Protein AF-A0A3L7YL48-F1 (afdb_monomer)

Structure (mmCIF, N/CA/C/O backbone):
data_AF-A0A3L7YL48-F1
#
_entry.id   AF-A0A3L7YL48-F1
#
loop_
_atom_site.group_PDB
_atom_site.id
_atom_site.type_symbol
_atom_site.label_atom_id
_atom_site.label_alt_id
_atom_site.label_comp_id
_atom_site.label_asym_id
_atom_site.label_entity_id
_atom_site.label_seq_id
_atom_site.pdbx_PDB_ins_code
_atom_site.Cartn_x
_atom_site.Cartn_y
_atom_site.Cartn_z
_atom_site.occupancy
_atom_site.B_iso_or_equiv
_atom_site.auth_seq_id
_atom_site.auth_comp_id
_atom_site.auth_asym_id
_atom_site.auth_atom_id
_atom_site.pdbx_PDB_model_num
ATOM 1 N N . MET A 1 1 ? -10.694 37.511 -49.216 1.00 43.75 1 MET A N 1
ATOM 2 C CA . MET A 1 1 ? -10.967 36.517 -50.278 1.00 43.75 1 MET A CA 1
ATOM 3 C C . MET A 1 1 ? -11.116 35.142 -49.640 1.00 43.75 1 MET A C 1
ATOM 5 O O . MET A 1 1 ? -10.177 34.682 -49.008 1.00 43.75 1 MET A O 1
ATOM 9 N N . ARG A 1 2 ? -12.299 34.526 -49.745 1.00 43.94 2 ARG A N 1
ATOM 10 C CA . ARG A 1 2 ? -12.509 33.083 -49.520 1.00 43.94 2 ARG A CA 1
ATOM 11 C C . ARG A 1 2 ? -12.321 32.353 -50.852 1.00 43.94 2 ARG A C 1
ATOM 13 O O . ARG A 1 2 ? -12.643 32.940 -51.883 1.00 43.94 2 ARG A O 1
ATOM 20 N N . PRO A 1 3 ? -12.002 31.055 -50.806 1.00 54.28 3 PRO A N 1
ATOM 21 C CA . PRO A 1 3 ? -12.723 30.115 -51.645 1.00 54.28 3 PRO A CA 1
ATOM 22 C C . PRO A 1 3 ? -13.411 29.017 -50.825 1.00 54.28 3 PRO A C 1
ATOM 24 O O . PRO A 1 3 ? -13.121 28.759 -49.658 1.00 54.28 3 PRO A O 1
ATOM 27 N N . THR A 1 4 ? -14.417 28.446 -51.469 1.00 47.31 4 THR A N 1
ATOM 28 C CA . THR A 1 4 ? -15.514 27.623 -50.966 1.00 47.31 4 THR A CA 1
ATOM 29 C C . THR A 1 4 ? -15.365 26.147 -51.351 1.00 47.31 4 THR A C 1
ATOM 31 O O . THR A 1 4 ? -14.970 25.869 -52.472 1.00 47.31 4 THR A O 1
ATOM 34 N N . ARG A 1 5 ? -15.822 25.261 -50.445 1.00 47.47 5 ARG A N 1
ATOM 35 C CA . ARG A 1 5 ? -16.519 23.957 -50.627 1.00 47.47 5 ARG A CA 1
ATOM 36 C C . ARG A 1 5 ? -15.977 22.889 -51.599 1.00 47.47 5 ARG A C 1
ATOM 38 O O . ARG A 1 5 ? -15.875 23.116 -52.793 1.00 47.47 5 ARG A O 1
ATOM 45 N N . THR A 1 6 ? -15.904 21.651 -51.093 1.00 47.12 6 THR A N 1
ATOM 46 C CA . THR A 1 6 ? -16.703 20.449 -51.489 1.00 47.12 6 THR A CA 1
ATOM 47 C C . THR A 1 6 ? -16.213 19.263 -50.632 1.00 47.12 6 THR A C 1
ATOM 49 O O . THR A 1 6 ? -15.025 18.989 -50.579 1.00 47.12 6 THR A O 1
ATOM 52 N N . SER A 1 7 ? -16.971 18.761 -49.650 1.00 45.69 7 SER A N 1
ATOM 53 C CA . SER A 1 7 ? -17.972 17.676 -49.715 1.00 45.69 7 SER A CA 1
ATOM 54 C C . SER A 1 7 ? -17.525 16.412 -50.466 1.00 45.69 7 SER A C 1
ATOM 56 O O . SER A 1 7 ? -17.569 16.373 -51.691 1.00 45.69 7 SER A O 1
ATOM 58 N N . GLY A 1 8 ? -17.209 15.355 -49.714 1.00 41.06 8 GLY A N 1
ATOM 59 C CA . GLY A 1 8 ? -17.024 13.990 -50.210 1.00 41.06 8 GLY A CA 1
ATOM 60 C C . GLY A 1 8 ? -17.255 12.985 -49.082 1.00 41.06 8 GLY A C 1
ATOM 61 O O . GLY A 1 8 ? -16.329 12.614 -48.373 1.00 41.06 8 GLY A O 1
ATOM 62 N N . SER A 1 9 ? -18.518 12.610 -48.882 1.00 42.00 9 SER A N 1
ATOM 63 C CA . SER A 1 9 ? -18.969 11.508 -48.025 1.00 42.00 9 SER A CA 1
ATOM 64 C C . SER A 1 9 ? -19.087 10.236 -48.870 1.00 42.00 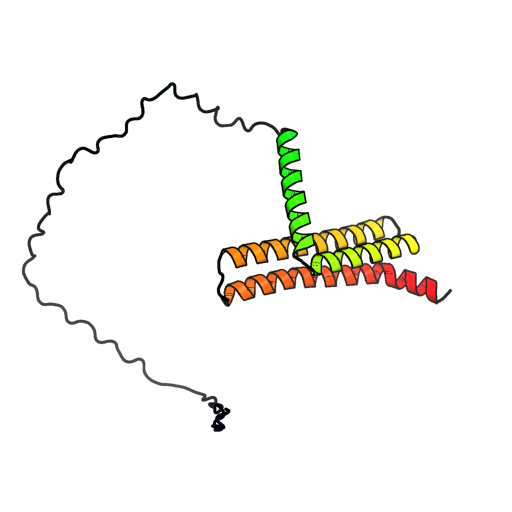9 SER A C 1
ATOM 66 O O . SER A 1 9 ? -19.671 10.326 -49.947 1.00 42.00 9 SER A O 1
ATOM 68 N N . CYS A 1 10 ? -18.553 9.099 -48.395 1.00 34.25 10 CYS A N 1
ATOM 69 C CA . CYS A 1 10 ? -19.151 7.746 -48.445 1.00 34.25 10 CYS A CA 1
ATOM 70 C C . CYS A 1 10 ? -18.093 6.644 -48.248 1.00 34.25 10 CYS A C 1
ATOM 72 O O . CYS A 1 10 ? -17.232 6.467 -49.102 1.00 34.25 10 CYS A O 1
ATOM 74 N N . ALA A 1 11 ? -18.211 5.849 -47.177 1.00 49.19 11 ALA A N 1
ATOM 75 C CA . ALA A 1 11 ? -18.523 4.409 -47.247 1.00 49.19 11 ALA A CA 1
ATOM 76 C C . ALA A 1 11 ? -18.212 3.696 -45.905 1.00 49.19 11 ALA A C 1
ATOM 78 O O . ALA A 1 11 ? -17.104 3.825 -45.383 1.00 49.19 11 ALA A O 1
ATOM 79 N N . PRO A 1 12 ? -19.154 2.911 -45.347 1.00 47.75 12 PRO A N 1
ATOM 80 C CA . PRO A 1 12 ? -18.943 2.118 -44.139 1.00 47.75 12 PRO A CA 1
ATOM 81 C C . PRO A 1 12 ? -18.270 0.772 -44.455 1.00 47.75 12 PRO A C 1
ATOM 83 O O . PRO A 1 12 ? -18.680 0.046 -45.363 1.00 47.75 12 PRO A O 1
ATOM 86 N N . LEU A 1 13 ? -17.254 0.412 -43.665 1.00 49.78 13 LEU A N 1
ATOM 87 C CA . LEU A 1 13 ? -16.593 -0.894 -43.710 1.00 49.78 13 LEU A CA 1
ATOM 88 C C . LEU A 1 13 ? -17.589 -2.010 -43.348 1.00 49.78 13 LEU A C 1
ATOM 90 O O . LEU A 1 13 ? -18.102 -2.090 -42.231 1.00 49.78 13 LEU A O 1
ATOM 94 N N . ARG A 1 14 ? -17.874 -2.861 -44.341 1.00 43.97 14 ARG A N 1
ATOM 95 C CA . ARG A 1 14 ? -18.711 -4.063 -44.247 1.00 43.97 14 ARG A CA 1
ATOM 96 C C . ARG A 1 14 ? -18.166 -5.037 -43.202 1.00 43.97 14 ARG A C 1
ATOM 98 O O . ARG A 1 14 ? -16.996 -5.399 -43.228 1.00 43.97 14 ARG A O 1
ATOM 105 N N . LYS A 1 15 ? -19.079 -5.541 -42.371 1.00 42.50 15 LYS A N 1
ATOM 106 C CA . LYS A 1 15 ? -18.916 -6.757 -41.568 1.00 42.50 15 LYS A CA 1
ATOM 107 C C . LYS A 1 15 ? -18.686 -7.949 -42.507 1.00 42.50 15 LYS A C 1
ATOM 109 O O . LYS A 1 15 ? -19.554 -8.253 -43.325 1.00 42.50 15 LYS A O 1
ATOM 114 N N . THR A 1 16 ? -17.543 -8.617 -42.399 1.00 47.69 16 THR A N 1
ATOM 115 C CA . THR A 1 16 ? -17.305 -9.935 -43.003 1.00 47.69 16 THR A CA 1
ATOM 116 C C . THR A 1 16 ? -17.883 -11.029 -42.098 1.00 47.69 16 THR A C 1
ATOM 118 O O . THR A 1 16 ? -17.713 -10.957 -40.879 1.00 47.69 16 THR A O 1
ATOM 121 N N . PRO A 1 17 ? -18.593 -12.026 -42.654 1.00 47.16 17 PRO A N 1
ATOM 122 C CA . PRO A 1 17 ? -19.203 -13.091 -41.875 1.00 47.16 17 PRO A CA 1
ATOM 123 C C . PRO A 1 17 ? -18.207 -14.213 -41.558 1.00 47.16 17 PRO A C 1
ATOM 125 O O . PRO A 1 17 ? -17.299 -14.518 -42.329 1.00 47.16 17 PRO A O 1
ATOM 128 N N . LEU A 1 18 ? -18.450 -14.844 -40.412 1.00 45.81 18 LEU A N 1
ATOM 129 C CA . LEU A 1 18 ? -17.915 -16.135 -39.994 1.00 45.81 18 LEU A CA 1
ATOM 130 C C . LEU A 1 18 ? -18.276 -17.242 -41.005 1.00 45.81 18 LEU A C 1
ATOM 132 O O . LEU A 1 18 ? -19.449 -17.444 -41.307 1.00 45.81 18 LEU A O 1
ATOM 136 N N . LEU A 1 19 ? -17.273 -18.003 -41.441 1.00 42.56 19 LEU A N 1
ATOM 137 C CA . LEU A 1 19 ? -17.358 -19.351 -42.028 1.00 42.56 19 LEU A CA 1
ATOM 138 C C . LEU A 1 19 ? -16.237 -20.134 -41.322 1.00 42.56 19 LEU A C 1
ATOM 140 O O . LEU A 1 19 ? -15.075 -19.768 -41.448 1.00 42.56 19 LEU A O 1
ATOM 144 N N . SER A 1 20 ? -16.489 -20.995 -40.337 1.00 36.53 20 SER A N 1
ATOM 145 C CA . SER A 1 20 ? -17.182 -22.289 -40.369 1.00 36.53 20 SER A CA 1
ATOM 146 C C . SER A 1 20 ? -16.612 -23.283 -41.389 1.00 36.53 20 SER A C 1
ATOM 148 O O . SER A 1 20 ? -16.885 -23.196 -42.579 1.00 36.53 20 SER A O 1
ATOM 150 N N . SER A 1 21 ? -15.916 -24.274 -40.823 1.00 38.22 21 SER A N 1
ATOM 151 C CA . SER A 1 21 ? -15.848 -25.683 -41.228 1.00 38.22 21 SER A CA 1
ATOM 152 C C . SER A 1 21 ? -14.933 -26.133 -42.382 1.00 38.22 21 SER A C 1
ATOM 154 O O . SER A 1 21 ? -15.198 -25.917 -43.556 1.00 38.22 21 SER A O 1
ATOM 156 N N . ALA A 1 22 ? -13.940 -26.923 -41.956 1.00 39.44 22 ALA A N 1
ATOM 157 C CA . ALA A 1 22 ? -13.592 -28.259 -42.447 1.00 39.44 22 ALA A CA 1
ATOM 158 C C . ALA A 1 22 ? -12.884 -28.469 -43.802 1.00 39.44 22 ALA A C 1
ATOM 160 O O . ALA A 1 22 ? -13.365 -28.130 -44.874 1.00 39.44 22 ALA A O 1
ATOM 161 N N . SER A 1 23 ? -11.820 -29.273 -43.675 1.00 41.09 23 SER A N 1
ATOM 162 C CA . SER A 1 23 ? -11.345 -30.295 -44.617 1.00 41.09 23 SER A CA 1
ATOM 163 C C . SER A 1 23 ? -10.633 -29.853 -45.896 1.00 41.09 23 SER A C 1
ATOM 165 O O . SER A 1 23 ? -11.237 -29.345 -46.830 1.00 41.09 23 SER A O 1
ATOM 167 N N . GLY A 1 24 ? -9.362 -30.260 -46.010 1.00 36.47 24 GLY A N 1
ATOM 168 C CA . GLY A 1 24 ? -8.833 -30.687 -47.305 1.00 36.47 24 GLY A CA 1
ATOM 169 C C . GLY A 1 24 ? -7.378 -30.338 -47.608 1.00 36.47 24 GLY A C 1
ATOM 170 O O . GLY A 1 24 ? -7.085 -29.263 -48.110 1.00 36.47 24 GLY A O 1
ATOM 171 N N . VAL A 1 25 ? -6.523 -31.357 -47.481 1.00 50.44 25 VAL A N 1
ATOM 172 C CA . VAL A 1 25 ? -5.342 -31.610 -48.330 1.00 50.44 25 VAL A CA 1
ATOM 173 C C . VAL A 1 25 ? -4.082 -30.772 -48.046 1.00 50.44 25 VAL A C 1
ATOM 175 O O . VAL A 1 25 ? -3.801 -29.755 -48.676 1.00 50.44 25 VAL A O 1
ATOM 178 N N . LEU A 1 26 ? -3.228 -31.312 -47.168 1.00 45.31 26 LEU A N 1
ATOM 179 C CA . LEU A 1 26 ? -1.784 -31.051 -47.169 1.00 45.31 26 LEU A CA 1
ATOM 180 C C . LEU A 1 26 ? -1.211 -31.437 -48.542 1.00 45.31 26 LEU A C 1
ATOM 182 O O . LEU A 1 26 ? -1.157 -32.615 -48.895 1.00 45.31 26 LEU A O 1
ATOM 186 N N . ARG A 1 27 ? -0.786 -30.447 -49.331 1.00 45.78 27 ARG A N 1
ATOM 187 C CA . ARG A 1 27 ? -0.037 -30.695 -50.569 1.00 45.78 27 ARG A CA 1
ATOM 188 C C . ARG A 1 27 ? 1.377 -31.180 -50.212 1.00 45.78 27 ARG A C 1
ATOM 190 O O . ARG A 1 27 ? 2.023 -30.543 -49.381 1.00 45.78 27 ARG A O 1
ATOM 197 N N . PRO A 1 28 ? 1.894 -32.259 -50.824 1.00 49.03 28 PRO A N 1
ATOM 198 C CA . PRO A 1 28 ? 3.273 -32.674 -50.606 1.00 49.03 28 PRO A CA 1
ATOM 199 C C . PRO A 1 28 ? 4.240 -31.628 -51.178 1.00 49.03 28 PRO A C 1
ATOM 201 O O . PRO A 1 28 ? 4.132 -31.226 -52.336 1.00 49.03 28 PRO A O 1
ATOM 204 N N . VAL A 1 29 ? 5.197 -31.196 -50.354 1.00 61.38 29 VAL A N 1
ATOM 205 C CA . VAL A 1 29 ? 6.323 -30.350 -50.772 1.00 61.38 29 VAL A CA 1
ATOM 206 C C . VAL A 1 29 ? 7.216 -31.168 -51.719 1.00 61.38 29 VAL A C 1
ATOM 208 O O . VAL A 1 29 ? 7.597 -32.287 -51.363 1.00 61.38 29 VAL A O 1
ATOM 211 N N . PRO A 1 30 ? 7.566 -30.672 -52.920 1.00 54.91 30 PRO A N 1
ATOM 212 C CA . PRO A 1 30 ? 8.459 -31.395 -53.818 1.00 54.91 30 PRO A CA 1
ATOM 213 C C . PRO A 1 30 ? 9.852 -31.532 -53.188 1.00 54.91 30 PRO A C 1
ATOM 215 O O . PRO A 1 30 ? 10.465 -30.546 -52.780 1.00 54.91 30 PRO A O 1
ATOM 218 N N . ARG A 1 31 ? 10.361 -32.770 -53.111 1.00 57.62 31 ARG A N 1
ATOM 219 C CA . ARG A 1 31 ? 11.736 -33.041 -52.669 1.00 57.62 31 ARG A CA 1
ATOM 220 C C . ARG A 1 31 ? 12.730 -32.460 -53.685 1.00 57.62 31 ARG A C 1
ATOM 222 O O . ARG A 1 31 ? 12.534 -32.665 -54.886 1.00 57.62 31 ARG A O 1
ATOM 229 N N . PRO A 1 32 ? 13.804 -31.781 -53.245 1.00 52.81 32 PRO A N 1
ATOM 230 C CA . PRO A 1 32 ? 14.866 -31.366 -54.152 1.00 52.81 32 PRO A CA 1
ATOM 231 C C . PRO A 1 32 ? 15.504 -32.602 -54.801 1.00 52.81 32 PRO A C 1
ATOM 233 O O . PRO A 1 32 ? 15.767 -33.605 -54.134 1.00 52.81 32 PRO A O 1
ATOM 236 N N . LYS A 1 33 ? 15.719 -32.542 -56.121 1.00 58.41 33 LYS A N 1
ATOM 237 C CA . LYS A 1 33 ? 16.403 -33.597 -56.882 1.00 58.41 33 LYS A CA 1
ATOM 238 C C . LYS A 1 33 ? 17.830 -33.781 -56.337 1.00 58.41 33 LYS A C 1
ATOM 240 O O . LYS A 1 33 ? 18.488 -32.773 -56.073 1.00 58.41 33 LYS A O 1
ATOM 245 N N . PRO A 1 34 ? 18.341 -35.018 -56.208 1.00 50.19 34 PRO A N 1
ATOM 246 C CA . PRO A 1 34 ? 19.741 -35.234 -55.868 1.00 50.19 34 PRO A CA 1
ATOM 247 C C . PRO A 1 34 ? 20.616 -34.654 -56.985 1.00 50.19 34 PRO A C 1
ATOM 249 O O . PRO A 1 34 ? 20.496 -35.048 -58.145 1.00 50.19 34 PRO A O 1
ATOM 252 N N . MET A 1 35 ? 21.455 -33.672 -56.646 1.00 54.06 35 MET A N 1
ATOM 253 C CA . MET A 1 35 ? 22.418 -33.107 -57.588 1.00 54.06 35 MET A CA 1
ATOM 254 C C . MET A 1 35 ? 23.446 -34.183 -57.939 1.00 54.06 35 MET A C 1
ATOM 256 O O . MET A 1 35 ? 24.153 -34.698 -57.075 1.00 54.06 35 MET A O 1
ATOM 260 N N . SER A 1 36 ? 23.490 -34.525 -59.223 1.00 53.34 36 SER A N 1
ATOM 261 C CA . SER A 1 36 ? 24.494 -35.382 -59.844 1.00 53.34 36 SER A CA 1
ATOM 262 C C . SER A 1 36 ? 25.904 -34.871 -59.545 1.00 53.34 36 SER A C 1
ATOM 264 O O . SER A 1 36 ? 26.174 -33.676 -59.673 1.00 53.34 36 SER A O 1
ATOM 266 N N . GLY A 1 37 ? 26.787 -35.794 -59.161 1.00 49.12 37 GLY A N 1
ATOM 267 C CA . GLY A 1 37 ? 28.157 -35.526 -58.745 1.00 49.12 37 GLY A CA 1
ATOM 268 C C . GLY A 1 37 ? 28.985 -34.756 -59.773 1.00 49.12 37 GLY A C 1
ATOM 269 O O . GLY A 1 37 ? 29.126 -35.164 -60.923 1.00 49.12 37 GLY A O 1
ATOM 270 N N . GLY A 1 38 ? 29.580 -33.660 -59.308 1.00 52.09 38 GLY A N 1
ATOM 271 C CA . GLY A 1 38 ? 30.814 -33.107 -59.856 1.00 52.09 38 GLY A CA 1
ATOM 272 C C . GLY A 1 38 ? 31.979 -33.440 -58.914 1.00 52.09 38 GLY A C 1
ATOM 273 O O . GLY A 1 38 ? 31.743 -33.666 -57.723 1.00 52.09 38 GLY A O 1
ATOM 274 N N . PRO A 1 39 ? 33.229 -33.493 -59.407 1.00 56.72 39 PRO A N 1
ATOM 275 C CA . PRO A 1 39 ? 34.384 -33.804 -58.572 1.00 56.72 39 PRO A CA 1
ATOM 276 C C . PRO A 1 39 ? 34.555 -32.735 -57.478 1.00 56.72 39 PRO A C 1
ATOM 278 O O . PRO A 1 39 ? 34.182 -31.575 -57.695 1.00 56.72 39 PRO A O 1
ATOM 281 N N . PRO A 1 40 ? 35.108 -33.089 -56.302 1.00 51.84 40 PRO A N 1
ATOM 282 C CA . PRO A 1 40 ? 35.256 -32.149 -55.202 1.00 51.84 40 PRO A CA 1
ATOM 283 C C . PRO A 1 40 ? 36.114 -30.965 -55.656 1.00 51.84 40 PRO A C 1
ATOM 285 O O . PRO A 1 40 ? 37.291 -31.115 -55.989 1.00 51.84 40 PRO A O 1
ATOM 288 N N . ARG A 1 41 ? 35.516 -29.767 -55.681 1.00 52.03 41 ARG A N 1
ATOM 289 C CA . ARG A 1 41 ? 36.263 -28.519 -55.847 1.00 52.03 41 ARG A CA 1
ATOM 290 C C . ARG A 1 41 ? 37.252 -28.439 -54.689 1.00 52.03 41 ARG A C 1
ATOM 292 O O . ARG A 1 41 ? 36.841 -28.382 -53.534 1.00 52.03 41 ARG A O 1
ATOM 299 N N . ARG A 1 42 ? 38.548 -28.478 -55.016 1.00 45.34 42 ARG A N 1
ATOM 300 C CA . ARG A 1 42 ? 39.668 -28.243 -54.096 1.00 45.34 42 ARG A CA 1
ATOM 301 C C . ARG A 1 42 ? 39.305 -27.053 -53.209 1.00 45.34 42 ARG A C 1
ATOM 303 O O . ARG A 1 42 ? 39.091 -25.959 -53.728 1.00 45.34 42 ARG A O 1
ATOM 310 N N . ALA A 1 43 ? 39.197 -27.280 -51.902 1.00 48.62 43 ALA A N 1
ATOM 311 C CA . ALA A 1 43 ? 39.077 -26.198 -50.943 1.00 48.62 43 ALA A CA 1
ATOM 312 C C . ALA A 1 43 ? 40.300 -25.298 -51.137 1.00 48.62 43 ALA A C 1
ATOM 314 O O . ALA A 1 43 ? 41.430 -25.700 -50.856 1.00 48.62 43 ALA A O 1
ATOM 315 N N . VAL A 1 44 ? 40.083 -24.112 -51.703 1.00 52.78 44 VAL A N 1
ATOM 316 C CA . VAL A 1 44 ? 41.073 -23.045 -51.676 1.00 52.78 44 VAL A CA 1
ATOM 317 C C . VAL A 1 44 ? 41.152 -22.643 -50.214 1.00 52.78 44 VAL A C 1
ATOM 319 O O . VAL A 1 44 ? 40.292 -21.931 -49.703 1.00 52.78 44 VAL A O 1
ATOM 322 N N . VAL A 1 45 ? 42.141 -23.197 -49.518 1.00 48.88 45 VAL A N 1
ATOM 323 C CA . VAL A 1 45 ? 42.573 -22.705 -48.217 1.00 48.88 45 VAL A CA 1
ATOM 324 C C . VAL A 1 45 ? 43.066 -21.290 -48.478 1.00 48.88 45 VAL A C 1
ATOM 326 O O . VAL A 1 45 ? 44.157 -21.090 -49.003 1.00 48.88 45 VAL A O 1
ATOM 329 N N . THR A 1 46 ? 42.225 -20.298 -48.204 1.00 50.47 46 THR A N 1
ATOM 330 C CA . THR A 1 46 ? 42.679 -18.916 -48.108 1.00 50.47 46 THR A CA 1
ATOM 331 C C . THR A 1 46 ? 43.650 -18.866 -46.940 1.00 50.47 46 THR A C 1
ATOM 333 O O . THR A 1 46 ? 43.237 -19.029 -45.789 1.00 50.47 46 THR A O 1
ATOM 336 N N . GLU A 1 47 ? 44.939 -18.706 -47.232 1.00 49.09 47 GLU A N 1
ATOM 337 C CA . GLU A 1 47 ? 45.939 -18.396 -46.220 1.00 49.09 47 GLU A CA 1
ATOM 338 C C . GLU A 1 47 ? 45.474 -17.158 -45.448 1.00 49.09 47 GLU A C 1
ATOM 340 O O . GLU A 1 47 ? 45.300 -16.075 -46.007 1.00 49.09 47 GLU A O 1
ATOM 345 N N . VAL A 1 48 ? 45.227 -17.333 -44.151 1.00 57.59 48 VAL A N 1
ATOM 346 C CA . VAL A 1 48 ? 45.034 -16.216 -43.230 1.00 57.59 48 VAL A CA 1
ATOM 347 C C . VAL A 1 48 ? 46.380 -15.485 -43.145 1.00 57.59 48 VAL A C 1
ATOM 349 O O . VAL A 1 48 ? 47.380 -16.130 -42.814 1.00 57.59 48 VAL A O 1
ATOM 352 N N . PRO A 1 49 ? 46.451 -14.171 -43.431 1.00 50.91 49 PRO A N 1
ATOM 353 C CA . PRO A 1 49 ? 47.703 -13.431 -43.365 1.00 50.91 49 PRO A CA 1
ATOM 354 C C . PRO A 1 49 ? 48.295 -13.527 -41.957 1.00 50.91 49 PRO A C 1
ATOM 356 O O . PRO A 1 49 ? 47.649 -13.163 -40.971 1.00 50.91 49 PRO A O 1
ATOM 359 N N . ARG A 1 50 ? 49.531 -14.026 -41.851 1.00 54.22 50 ARG A N 1
ATOM 360 C CA . ARG A 1 50 ? 50.285 -14.028 -40.594 1.00 54.22 50 ARG A CA 1
ATOM 361 C C . ARG A 1 50 ? 50.535 -12.588 -40.146 1.00 54.22 50 ARG A C 1
ATOM 363 O O . ARG A 1 50 ? 51.218 -11.839 -40.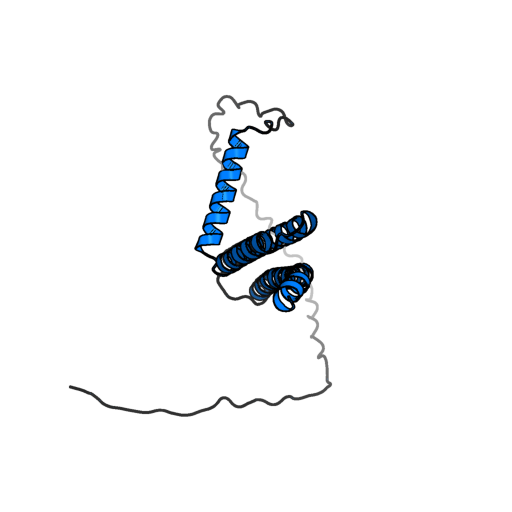833 1.00 54.22 50 ARG A O 1
ATOM 370 N N . SER A 1 51 ? 49.998 -12.263 -38.971 1.00 54.25 51 SER A N 1
ATOM 371 C CA . SER A 1 51 ? 50.416 -11.197 -38.054 1.00 54.25 51 SER A CA 1
ATOM 372 C C . SER A 1 51 ? 50.919 -9.904 -38.697 1.00 54.25 51 SER A C 1
ATOM 374 O O . SER A 1 51 ? 52.109 -9.596 -38.676 1.00 54.25 51 SER A O 1
ATOM 376 N N . GLY A 1 52 ? 49.977 -9.072 -39.140 1.00 48.28 52 GLY A N 1
ATOM 377 C CA . GLY A 1 52 ? 50.158 -7.629 -39.027 1.00 48.28 52 GLY A CA 1
ATOM 378 C C . GLY A 1 52 ? 50.147 -7.272 -37.543 1.00 48.28 52 GLY A C 1
ATOM 379 O O . GLY A 1 52 ? 49.169 -7.543 -36.851 1.00 48.28 52 GLY A O 1
ATOM 380 N N . ALA A 1 53 ? 51.266 -6.740 -37.057 1.00 56.91 53 ALA A N 1
ATOM 381 C CA . ALA A 1 53 ? 51.493 -6.333 -35.681 1.00 56.91 53 ALA A CA 1
ATOM 382 C C . ALA A 1 53 ? 50.272 -5.618 -35.080 1.00 56.91 53 ALA A C 1
ATOM 384 O O . ALA A 1 53 ? 50.001 -4.453 -35.377 1.00 56.91 53 ALA A O 1
ATOM 385 N N . PHE A 1 54 ? 49.562 -6.310 -34.185 1.00 52.47 54 PHE A N 1
ATOM 386 C CA . PHE A 1 54 ? 48.714 -5.654 -33.205 1.00 52.47 54 PHE A CA 1
ATOM 387 C C . PHE A 1 54 ? 49.675 -4.874 -32.313 1.00 52.47 54 PHE A C 1
ATOM 389 O O . PHE A 1 54 ? 50.303 -5.433 -31.414 1.00 52.47 54 PHE A O 1
ATOM 396 N N . ARG A 1 55 ? 49.904 -3.605 -32.659 1.00 53.56 55 ARG A N 1
ATOM 397 C CA . ARG A 1 55 ? 50.736 -2.686 -31.889 1.00 53.56 55 ARG A CA 1
ATOM 398 C C . ARG A 1 55 ? 50.024 -2.504 -30.556 1.00 53.56 55 ARG A C 1
ATOM 400 O O . ARG A 1 55 ? 49.086 -1.717 -30.445 1.00 53.56 55 ARG A O 1
ATOM 407 N N . GLY A 1 56 ? 50.402 -3.343 -29.596 1.00 48.16 56 GLY A N 1
ATOM 408 C CA . GLY A 1 56 ? 49.850 -3.356 -28.258 1.00 48.16 56 GLY A CA 1
ATOM 409 C C . GLY A 1 56 ? 49.940 -1.954 -27.688 1.00 48.16 56 GLY A C 1
ATOM 410 O O . GLY A 1 56 ? 51.017 -1.368 -27.604 1.00 48.16 56 GLY A O 1
ATOM 411 N N . ASN A 1 57 ? 48.794 -1.398 -27.317 1.00 59.59 57 ASN A N 1
ATOM 412 C CA . ASN A 1 57 ? 48.746 -0.260 -26.420 1.00 59.59 57 ASN A CA 1
ATOM 413 C C . ASN A 1 57 ? 49.078 -0.780 -25.013 1.00 59.59 57 ASN A C 1
ATOM 415 O O . ASN A 1 57 ? 48.199 -0.908 -24.158 1.00 59.59 57 ASN A O 1
ATOM 419 N N . GLU A 1 58 ? 50.334 -1.182 -24.813 1.00 60.03 58 GLU A N 1
ATOM 420 C CA . GLU A 1 58 ? 50.876 -1.540 -23.509 1.00 60.03 58 GLU A CA 1
ATOM 421 C C . GLU A 1 58 ? 51.029 -0.241 -22.725 1.00 60.03 58 GLU A C 1
ATOM 423 O O . GLU A 1 58 ? 52.029 0.470 -22.811 1.00 60.03 58 GLU A O 1
ATOM 428 N N . ARG A 1 59 ? 49.975 0.120 -21.988 1.00 62.06 59 ARG A N 1
ATOM 429 C CA . ARG A 1 59 ? 50.093 1.158 -20.966 1.00 62.06 59 ARG A CA 1
ATOM 430 C C . ARG A 1 59 ? 51.186 0.701 -19.996 1.00 62.06 59 ARG A C 1
ATOM 432 O O . ARG A 1 59 ? 51.125 -0.458 -19.581 1.00 62.06 59 ARG A O 1
ATOM 439 N N . PRO A 1 60 ? 52.142 1.562 -19.608 1.00 59.47 60 PRO A N 1
ATOM 440 C CA . PRO A 1 60 ? 53.133 1.197 -18.609 1.00 59.47 60 PRO A CA 1
ATOM 441 C C . PRO A 1 60 ? 52.399 0.708 -17.363 1.00 59.47 60 PRO A C 1
ATOM 443 O O . PRO A 1 60 ? 51.588 1.433 -16.775 1.00 59.47 60 PRO A O 1
ATOM 446 N N . SER A 1 61 ? 52.630 -0.555 -17.014 1.00 61.59 61 SER A N 1
ATOM 447 C CA . SER A 1 61 ? 52.087 -1.208 -15.833 1.00 61.59 61 SER A CA 1
ATOM 448 C C . SER A 1 61 ? 52.714 -0.547 -14.611 1.00 61.59 61 SER A C 1
ATOM 450 O O . SER A 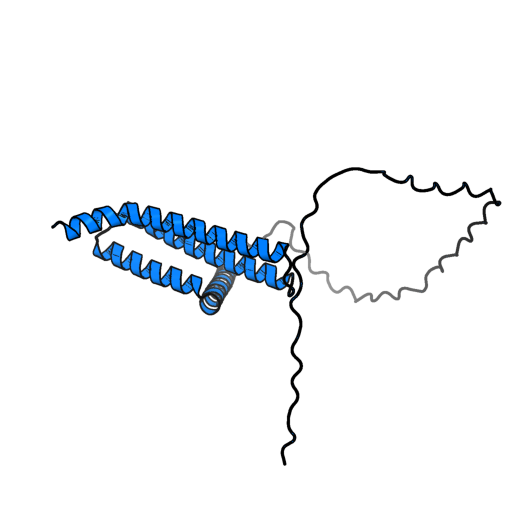1 61 ? 53.729 -0.985 -14.077 1.00 61.59 61 SER A O 1
ATOM 452 N N . GLY A 1 62 ? 52.106 0.561 -14.182 1.00 75.62 62 GLY A N 1
ATOM 453 C CA . GLY A 1 62 ? 52.333 1.115 -12.857 1.00 75.62 62 GLY A CA 1
ATOM 454 C C . GLY A 1 62 ? 52.063 0.049 -11.788 1.00 75.62 62 GLY A C 1
ATOM 455 O O . GLY A 1 62 ? 51.467 -0.990 -12.091 1.00 75.62 62 GLY A O 1
ATOM 456 N N . PRO A 1 63 ? 52.486 0.282 -10.535 1.00 76.69 63 PRO A N 1
ATOM 457 C CA . PRO A 1 63 ? 52.321 -0.691 -9.464 1.00 76.69 63 PRO A CA 1
ATOM 458 C C . PRO A 1 63 ? 50.866 -1.168 -9.411 1.00 76.69 63 PRO A C 1
ATOM 460 O O . PRO A 1 63 ? 49.947 -0.387 -9.143 1.00 76.69 63 PRO A O 1
ATOM 463 N N . VAL A 1 64 ? 50.660 -2.452 -9.718 1.00 69.56 64 VAL A N 1
ATOM 464 C CA . VAL A 1 64 ? 49.354 -3.103 -9.636 1.00 69.56 64 VAL A CA 1
ATOM 465 C C . VAL A 1 64 ? 48.959 -3.046 -8.172 1.00 69.56 64 VAL A C 1
ATOM 467 O O . VAL A 1 64 ? 49.553 -3.723 -7.333 1.00 69.56 64 VAL A O 1
ATOM 470 N N . LYS A 1 65 ? 47.987 -2.189 -7.844 1.00 71.00 65 LYS A N 1
ATOM 471 C CA . LYS A 1 65 ? 47.448 -2.140 -6.487 1.00 71.00 65 LYS A CA 1
ATOM 472 C C . LYS A 1 65 ? 46.956 -3.549 -6.145 1.00 71.00 65 LYS A C 1
ATOM 474 O O . LYS A 1 65 ? 46.200 -4.112 -6.943 1.00 71.00 65 LYS A O 1
ATOM 479 N N . PRO A 1 66 ? 47.381 -4.130 -5.010 1.00 77.88 66 PRO A N 1
ATOM 480 C CA . PRO A 1 66 ? 46.947 -5.463 -4.638 1.00 77.88 66 PRO A CA 1
ATOM 481 C C . PRO A 1 66 ? 45.423 -5.472 -4.591 1.00 77.88 66 PRO A C 1
ATOM 483 O O . PRO A 1 66 ? 44.794 -4.611 -3.970 1.00 77.88 66 PRO A O 1
ATOM 486 N N . SER A 1 67 ? 44.832 -6.420 -5.314 1.00 72.06 67 SER A N 1
ATOM 487 C CA . SER A 1 67 ? 43.395 -6.644 -5.236 1.00 72.06 67 SER A CA 1
ATOM 488 C C . SER A 1 67 ? 43.063 -7.014 -3.791 1.00 72.06 67 SER A C 1
ATOM 490 O O . SER A 1 67 ? 43.806 -7.798 -3.192 1.00 72.06 67 SER A O 1
ATOM 492 N N . PRO A 1 68 ? 41.991 -6.455 -3.205 1.00 77.00 68 PRO A N 1
ATOM 493 C CA . PRO A 1 68 ? 41.615 -6.807 -1.848 1.00 77.00 68 PRO A CA 1
ATOM 494 C C . PRO A 1 68 ? 41.400 -8.326 -1.753 1.00 77.00 68 PRO A C 1
ATOM 496 O O . PRO A 1 68 ? 40.923 -8.938 -2.717 1.00 77.00 68 PRO A O 1
ATOM 499 N N . PRO A 1 69 ? 41.761 -8.953 -0.622 1.00 81.12 69 PRO A N 1
ATOM 500 C CA . PRO A 1 69 ? 41.593 -10.388 -0.442 1.00 81.12 69 PRO A CA 1
ATOM 501 C C . PRO A 1 69 ? 40.136 -10.795 -0.699 1.00 81.12 69 PRO A C 1
ATOM 503 O O . PRO A 1 69 ? 39.197 -10.196 -0.166 1.00 81.12 69 PRO A O 1
ATOM 506 N N . ARG A 1 70 ? 39.948 -11.814 -1.551 1.00 72.50 70 ARG A N 1
ATOM 507 C CA . ARG A 1 70 ? 38.631 -12.400 -1.845 1.00 72.50 70 ARG A CA 1
ATOM 508 C C . ARG A 1 70 ? 37.997 -12.853 -0.530 1.00 72.50 70 ARG A C 1
ATOM 510 O O . ARG A 1 70 ? 38.522 -13.747 0.119 1.00 72.50 70 ARG A O 1
ATOM 517 N N . GLY A 1 71 ? 36.889 -12.217 -0.152 1.00 68.38 71 GLY A N 1
ATOM 518 C CA . GLY A 1 71 ? 36.153 -12.522 1.079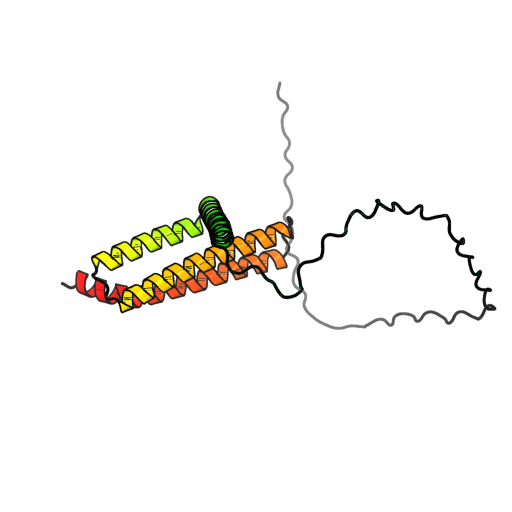 1.00 68.38 71 GLY A CA 1
ATOM 519 C C . GLY A 1 71 ? 36.019 -11.358 2.062 1.00 68.38 71 GLY A C 1
ATOM 520 O O . GLY A 1 71 ? 35.225 -11.457 2.990 1.00 68.38 71 GLY A O 1
ATOM 521 N N . VAL A 1 72 ? 36.711 -10.231 1.854 1.00 67.06 72 VAL A N 1
ATOM 522 C CA . VAL A 1 72 ? 36.514 -9.026 2.681 1.00 67.06 72 VAL A CA 1
ATOM 523 C C . VAL A 1 72 ? 35.443 -8.138 2.048 1.00 67.06 72 VAL A C 1
ATOM 525 O O . VAL A 1 72 ? 35.738 -7.159 1.362 1.00 67.06 72 VAL A O 1
ATOM 528 N N . THR A 1 73 ? 34.168 -8.471 2.256 1.00 68.69 73 THR A N 1
ATOM 529 C CA . THR A 1 73 ? 33.104 -7.474 2.081 1.00 68.69 73 THR A CA 1
ATOM 530 C C . THR A 1 73 ? 33.230 -6.471 3.224 1.00 68.69 73 THR A C 1
ATOM 532 O O . THR A 1 73 ? 33.184 -6.891 4.382 1.00 68.69 73 THR A O 1
ATOM 535 N N . PRO A 1 74 ? 33.382 -5.160 2.963 1.00 69.44 74 PRO A N 1
ATOM 536 C CA . PRO A 1 74 ? 33.368 -4.181 4.041 1.00 69.44 74 PRO A CA 1
ATOM 537 C C . PRO A 1 74 ? 32.045 -4.332 4.789 1.00 69.44 74 PRO A C 1
ATOM 539 O O . PRO A 1 74 ? 30.995 -4.352 4.136 1.00 69.44 74 PRO A O 1
ATOM 542 N N . GLY A 1 75 ? 32.109 -4.477 6.116 1.00 68.94 75 GLY A N 1
ATOM 543 C CA . GLY A 1 75 ? 30.929 -4.618 6.966 1.00 68.94 75 GLY A CA 1
ATOM 544 C C . GLY A 1 75 ? 29.926 -3.476 6.753 1.00 68.94 75 GLY A C 1
ATOM 545 O O . GLY A 1 75 ? 30.263 -2.464 6.123 1.00 68.94 75 GLY A O 1
ATOM 546 N N . PRO A 1 76 ? 28.681 -3.617 7.238 1.00 67.69 76 PRO A N 1
ATOM 547 C CA . PRO A 1 76 ? 27.667 -2.580 7.097 1.00 67.69 76 PRO A CA 1
ATOM 548 C C . PRO A 1 76 ? 28.204 -1.258 7.652 1.00 67.69 76 PRO A C 1
ATOM 550 O O . PRO A 1 76 ? 28.385 -1.097 8.853 1.00 67.69 76 PRO A O 1
ATOM 553 N N . SER A 1 77 ? 28.501 -0.309 6.765 1.00 82.62 77 SER A N 1
ATOM 554 C CA . SER A 1 77 ? 28.932 1.021 7.167 1.00 82.62 77 SER A CA 1
ATOM 555 C C . SER A 1 77 ? 27.707 1.916 7.251 1.00 82.62 77 SER A C 1
ATOM 557 O O . SER A 1 77 ? 26.875 1.926 6.343 1.00 82.62 77 SER A O 1
ATOM 559 N N . TRP A 1 78 ? 27.598 2.702 8.320 1.00 80.62 78 TRP A N 1
ATOM 560 C CA . TRP A 1 78 ? 26.506 3.666 8.496 1.00 80.62 78 TRP A CA 1
ATOM 561 C C . TRP A 1 78 ? 26.342 4.603 7.286 1.00 80.62 78 TRP A C 1
ATOM 563 O O . TRP A 1 78 ? 25.225 4.963 6.928 1.00 80.62 78 TRP A O 1
ATOM 573 N N . ARG A 1 79 ? 27.444 4.902 6.576 1.00 80.06 79 ARG A N 1
ATOM 574 C CA . ARG A 1 79 ? 27.437 5.623 5.290 1.00 80.06 79 ARG A CA 1
ATOM 575 C C . ARG A 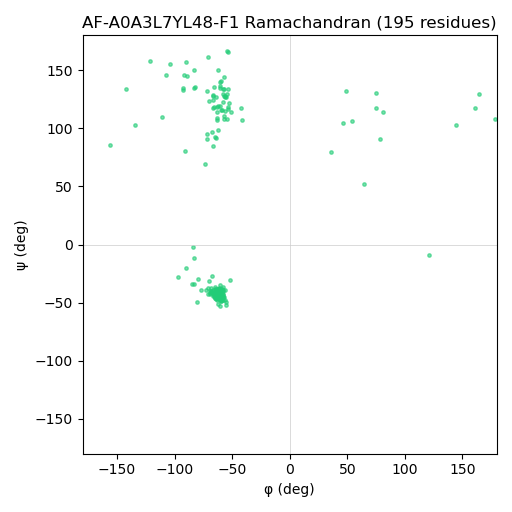1 79 ? 26.693 4.897 4.165 1.00 80.06 79 ARG A C 1
ATOM 577 O O . ARG A 1 79 ? 26.061 5.554 3.352 1.00 80.06 79 ARG A O 1
ATOM 584 N N . ARG A 1 80 ? 26.784 3.56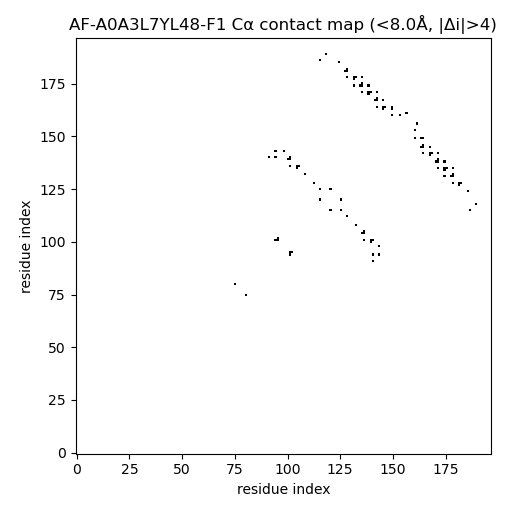9 4.062 1.00 79.69 80 ARG A N 1
ATOM 585 C CA . ARG A 1 80 ? 26.060 2.801 3.030 1.00 79.69 80 ARG A CA 1
ATOM 586 C C . ARG A 1 80 ? 24.567 2.738 3.330 1.00 79.69 80 ARG A C 1
ATOM 588 O O . ARG A 1 80 ? 23.768 2.885 2.414 1.00 79.69 80 ARG A O 1
ATOM 595 N N . TRP A 1 81 ? 24.205 2.584 4.603 1.00 81.31 81 TRP A N 1
ATOM 596 C CA . TRP A 1 81 ? 22.809 2.624 5.043 1.00 81.31 81 TRP A CA 1
ATOM 597 C C . TRP A 1 81 ? 22.162 3.977 4.760 1.00 81.31 81 TRP A C 1
ATOM 599 O O . TRP A 1 81 ? 21.065 4.020 4.211 1.00 81.31 81 TRP A O 1
ATOM 609 N N . SER A 1 82 ? 22.852 5.082 5.052 1.00 80.06 82 SER A N 1
ATOM 610 C CA . SER A 1 82 ? 22.311 6.414 4.767 1.00 80.06 82 SER A CA 1
ATOM 611 C C . SER A 1 82 ? 22.137 6.679 3.268 1.00 80.06 82 SER A C 1
ATOM 613 O O . SER A 1 82 ? 21.137 7.273 2.876 1.00 80.06 82 SER A O 1
ATOM 615 N N . ILE A 1 83 ? 23.048 6.187 2.419 1.00 81.31 83 ILE A N 1
ATOM 616 C CA . ILE A 1 83 ? 22.907 6.262 0.955 1.00 81.31 83 ILE A CA 1
ATOM 617 C C . ILE A 1 83 ? 21.704 5.431 0.477 1.00 81.31 83 ILE A C 1
ATOM 619 O O . ILE A 1 83 ? 20.894 5.925 -0.304 1.00 81.31 83 ILE A O 1
ATOM 623 N N . ALA A 1 84 ? 21.543 4.201 0.975 1.00 80.50 84 ALA A N 1
ATOM 624 C CA . ALA A 1 84 ? 20.416 3.338 0.614 1.00 80.50 84 ALA A CA 1
ATOM 625 C C . ALA A 1 84 ? 19.060 3.940 1.029 1.00 80.50 84 ALA A C 1
ATOM 627 O O . ALA A 1 84 ? 18.116 3.929 0.242 1.00 80.50 84 ALA A O 1
ATOM 628 N N . ILE A 1 85 ? 18.979 4.527 2.229 1.00 85.75 85 ILE A N 1
ATOM 629 C CA . ILE A 1 85 ? 17.790 5.259 2.696 1.00 85.75 85 ILE A CA 1
ATOM 630 C C . ILE A 1 85 ? 17.522 6.481 1.809 1.00 85.75 85 ILE A C 1
ATOM 632 O O . ILE A 1 85 ? 16.368 6.751 1.481 1.00 85.75 85 ILE A O 1
ATOM 636 N N . GLY A 1 86 ? 18.574 7.192 1.387 1.00 83.94 86 GLY A N 1
ATOM 637 C CA . GLY A 1 86 ? 18.465 8.295 0.431 1.00 83.94 86 GLY A CA 1
ATOM 638 C C . GLY A 1 86 ? 17.780 7.858 -0.865 1.00 83.94 86 GLY A C 1
ATOM 639 O O . GLY A 1 86 ? 16.759 8.429 -1.237 1.00 83.94 86 GLY A O 1
ATOM 640 N N . HIS A 1 87 ? 18.262 6.777 -1.481 1.00 87.19 87 HIS A N 1
ATOM 641 C CA . HIS A 1 87 ? 17.656 6.223 -2.694 1.00 87.19 87 HIS A CA 1
ATOM 642 C C . HIS A 1 87 ? 16.213 5.745 -2.487 1.00 87.19 87 HIS A C 1
ATOM 644 O O . HIS A 1 87 ? 15.361 5.993 -3.338 1.00 87.19 87 HIS A O 1
ATOM 650 N N . ALA A 1 88 ? 15.914 5.098 -1.357 1.00 87.44 88 ALA A N 1
ATOM 651 C CA . ALA A 1 88 ? 14.553 4.667 -1.041 1.00 87.44 88 ALA A CA 1
ATOM 652 C C . ALA A 1 88 ? 13.591 5.861 -0.915 1.00 87.44 88 ALA A C 1
ATOM 654 O O . ALA A 1 88 ? 12.482 5.830 -1.451 1.00 87.44 88 ALA A O 1
ATOM 655 N N . ARG A 1 89 ? 14.029 6.945 -0.262 1.00 88.12 89 ARG A N 1
ATOM 656 C CA . ARG A 1 89 ? 13.247 8.180 -0.136 1.00 88.12 89 ARG A CA 1
ATOM 657 C C . ARG A 1 89 ? 13.001 8.834 -1.492 1.00 88.12 89 ARG A C 1
ATOM 659 O O . ARG A 1 89 ? 11.883 9.276 -1.750 1.00 88.12 89 ARG A O 1
ATOM 666 N N . ASP A 1 90 ? 14.018 8.888 -2.344 1.00 89.38 90 ASP A N 1
ATOM 667 C CA . ASP A 1 90 ? 13.888 9.466 -3.682 1.00 89.38 90 ASP A CA 1
ATOM 668 C C . ASP A 1 90 ? 12.904 8.647 -4.535 1.00 89.38 90 ASP A C 1
ATOM 670 O O . ASP A 1 90 ? 12.062 9.226 -5.221 1.00 89.38 90 ASP A O 1
ATOM 674 N N . GLY A 1 91 ? 12.925 7.313 -4.414 1.00 88.69 91 GLY A N 1
ATOM 675 C CA . GLY A 1 91 ? 11.950 6.422 -5.051 1.00 88.69 91 GLY A CA 1
ATOM 676 C C . GLY A 1 91 ? 10.511 6.661 -4.581 1.00 88.69 91 GLY A C 1
ATOM 677 O O . GLY A 1 91 ? 9.611 6.804 -5.408 1.00 88.69 91 GLY A O 1
ATOM 678 N N . ILE A 1 92 ? 10.290 6.782 -3.267 1.00 89.25 92 ILE A N 1
ATOM 679 C CA . ILE A 1 92 ? 8.963 7.095 -2.703 1.00 89.25 92 ILE A CA 1
ATOM 680 C C . ILE A 1 92 ? 8.492 8.480 -3.161 1.00 89.25 92 ILE A C 1
ATOM 682 O O . ILE A 1 92 ? 7.341 8.642 -3.560 1.00 89.25 92 ILE A O 1
ATOM 686 N N . SER A 1 93 ? 9.378 9.478 -3.139 1.00 89.44 93 SER A N 1
ATOM 687 C CA . SER A 1 93 ? 9.069 10.840 -3.585 1.00 89.44 93 SER A CA 1
ATOM 688 C C . SER A 1 93 ? 8.696 10.882 -5.067 1.00 89.44 93 SER A C 1
ATOM 690 O O . SER A 1 93 ? 7.735 11.555 -5.445 1.00 89.44 93 SER A O 1
ATOM 692 N N . HIS A 1 94 ? 9.418 10.134 -5.903 1.00 90.25 94 HIS A N 1
ATOM 693 C CA . HIS A 1 94 ? 9.100 9.998 -7.317 1.00 90.25 94 HIS A CA 1
ATOM 694 C C . HIS A 1 94 ? 7.713 9.382 -7.511 1.00 90.25 94 HIS A C 1
ATOM 696 O O . HIS A 1 94 ? 6.873 10.004 -8.156 1.00 90.25 94 HIS A O 1
ATOM 702 N N . ALA A 1 95 ? 7.445 8.225 -6.895 1.00 89.19 95 ALA A N 1
ATOM 703 C CA . ALA A 1 95 ? 6.145 7.562 -6.992 1.00 89.19 95 ALA A CA 1
ATOM 704 C C . ALA A 1 95 ? 5.005 8.467 -6.494 1.00 89.19 95 ALA A C 1
ATOM 706 O O . ALA A 1 95 ? 3.962 8.565 -7.133 1.00 89.19 95 ALA A O 1
ATOM 707 N N . TRP A 1 96 ? 5.219 9.214 -5.407 1.00 89.38 96 TRP A N 1
ATOM 708 C CA . TRP A 1 96 ? 4.240 10.181 -4.910 1.00 89.38 96 TRP A CA 1
ATOM 709 C C . TRP A 1 96 ? 3.933 11.289 -5.919 1.00 89.38 96 TRP A C 1
ATOM 711 O O . TRP A 1 96 ? 2.793 11.741 -6.026 1.00 89.38 96 TRP A O 1
ATOM 721 N N . GLN A 1 97 ? 4.929 11.759 -6.668 1.00 89.00 97 GLN A N 1
ATOM 722 C CA . GLN A 1 97 ? 4.772 12.833 -7.651 1.00 89.00 97 GLN A CA 1
ATOM 723 C C . GLN A 1 97 ? 4.177 12.356 -8.980 1.00 89.00 97 GLN A C 1
ATOM 725 O O . GLN A 1 97 ? 3.469 13.125 -9.634 1.00 89.00 97 GLN A O 1
ATOM 730 N N . THR A 1 98 ? 4.412 11.105 -9.362 1.00 87.19 98 THR A N 1
ATOM 731 C CA . THR A 1 98 ? 3.979 10.577 -10.659 1.00 87.19 98 THR A CA 1
ATOM 732 C C . THR A 1 98 ? 2.670 9.802 -10.598 1.00 87.19 98 THR A C 1
ATOM 734 O O . THR A 1 98 ? 1.938 9.826 -11.582 1.00 87.19 98 THR A O 1
ATOM 737 N N . GLN A 1 99 ? 2.331 9.182 -9.462 1.00 92.31 99 GLN A N 1
ATOM 738 C CA . GLN A 1 99 ? 1.230 8.218 -9.380 1.00 92.31 99 GLN A CA 1
ATOM 739 C C . GLN A 1 99 ? 0.036 8.746 -8.569 1.00 92.31 99 GLN A C 1
ATOM 741 O O . GLN A 1 99 ? 0.110 8.854 -7.339 1.00 92.31 99 GLN A O 1
ATOM 7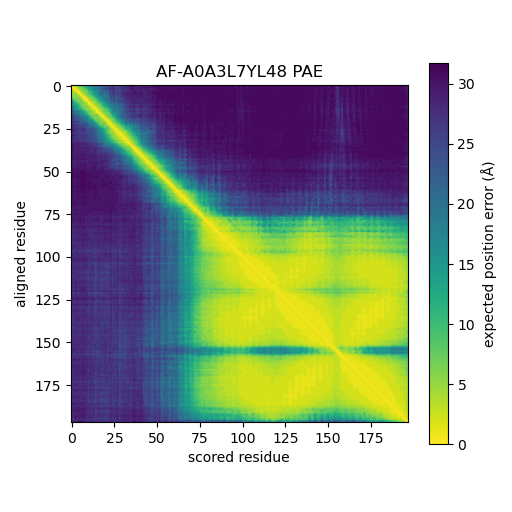46 N N . PRO A 1 100 ? -1.103 9.059 -9.221 1.00 92.44 100 PRO A N 1
ATOM 747 C CA . PRO A 1 100 ? -2.312 9.514 -8.535 1.00 92.44 100 PRO A CA 1
ATOM 748 C C . PRO A 1 100 ? -2.884 8.469 -7.573 1.00 92.44 100 PRO A C 1
ATOM 750 O O . PRO A 1 100 ? -3.323 8.829 -6.481 1.00 92.44 100 PRO A O 1
ATOM 753 N N . ASN A 1 101 ? -2.838 7.184 -7.940 1.00 91.88 101 ASN A N 1
ATOM 754 C CA . ASN A 1 101 ? -3.392 6.106 -7.118 1.00 91.88 101 ASN A CA 1
ATOM 755 C C . ASN A 1 101 ? -2.706 6.027 -5.754 1.00 91.88 101 ASN A C 1
ATOM 757 O O . ASN A 1 101 ? -3.383 5.925 -4.734 1.00 91.88 101 ASN A O 1
ATOM 761 N N . LEU A 1 102 ? -1.378 6.185 -5.708 1.00 93.69 102 LEU A N 1
ATOM 762 C CA . LEU A 1 102 ? -0.626 6.192 -4.454 1.00 93.69 102 LEU A CA 1
ATOM 763 C C . LEU A 1 102 ? -1.111 7.297 -3.501 1.00 93.69 102 LEU A C 1
ATOM 765 O O . LEU A 1 102 ? -1.223 7.072 -2.294 1.00 93.69 102 LEU A O 1
ATOM 769 N N . ARG A 1 103 ? -1.461 8.476 -4.032 1.00 95.44 103 ARG A N 1
ATOM 770 C CA . ARG A 1 103 ? -2.017 9.583 -3.236 1.00 95.44 103 ARG A CA 1
ATOM 771 C C . ARG A 1 103 ? -3.413 9.262 -2.726 1.00 95.44 103 ARG A C 1
ATOM 773 O O . ARG A 1 103 ? -3.703 9.535 -1.566 1.00 95.44 103 ARG A O 1
ATOM 780 N N . ILE A 1 104 ? -4.257 8.673 -3.574 1.00 95.31 104 ILE A N 1
ATOM 781 C CA . ILE A 1 104 ? -5.618 8.266 -3.205 1.00 95.31 104 ILE A CA 1
ATOM 782 C C . ILE A 1 104 ? -5.561 7.214 -2.096 1.00 95.31 104 ILE A C 1
ATOM 784 O O . ILE A 1 104 ? -6.177 7.407 -1.050 1.00 95.31 104 ILE A O 1
ATOM 788 N N . HIS A 1 105 ? -4.772 6.152 -2.269 1.00 95.38 105 HIS A N 1
ATOM 789 C CA . HIS A 1 105 ? -4.601 5.112 -1.253 1.00 95.38 105 HIS A CA 1
ATOM 790 C C . HIS A 1 105 ? -4.076 5.678 0.066 1.00 95.38 105 HIS A C 1
ATOM 792 O O . HIS A 1 105 ? -4.565 5.305 1.128 1.00 95.38 105 HIS A O 1
ATOM 798 N N . SER A 1 106 ? -3.152 6.636 0.009 1.00 95.62 106 SER A N 1
ATOM 799 C CA . SER A 1 106 ? -2.610 7.285 1.206 1.00 95.62 106 SER A CA 1
ATOM 800 C C . SER A 1 106 ? -3.611 8.217 1.894 1.00 95.62 106 SER A C 1
ATOM 802 O O . SER A 1 106 ? -3.676 8.243 3.121 1.00 95.62 106 SER A O 1
ATOM 804 N N . ALA A 1 107 ? -4.434 8.944 1.135 1.00 96.94 107 ALA A N 1
ATOM 805 C CA . ALA A 1 107 ? -5.514 9.763 1.685 1.00 96.94 107 ALA A CA 1
ATOM 806 C C . ALA A 1 107 ? -6.594 8.894 2.350 1.00 96.94 107 ALA A C 1
ATOM 808 O O . ALA A 1 107 ? -7.028 9.184 3.465 1.00 96.94 107 ALA A O 1
ATOM 809 N N . VAL A 1 108 ? -6.979 7.788 1.705 1.00 96.56 108 VAL A N 1
ATOM 810 C CA . VAL A 1 108 ? -7.906 6.803 2.278 1.00 96.56 108 VAL A CA 1
ATOM 811 C C . VAL A 1 108 ? -7.307 6.168 3.533 1.00 96.56 108 VAL A C 1
ATOM 813 O O . VAL A 1 108 ? -7.997 6.067 4.543 1.00 96.56 108 VAL A O 1
ATOM 816 N N . ALA A 1 109 ? -6.024 5.804 3.517 1.00 96.75 109 ALA A N 1
ATOM 817 C CA . ALA A 1 109 ? -5.332 5.283 4.692 1.00 96.75 109 ALA A CA 1
ATOM 818 C C . ALA A 1 109 ? -5.358 6.283 5.859 1.00 96.75 109 ALA A C 1
ATOM 820 O O . ALA A 1 109 ? -5.679 5.895 6.979 1.00 96.75 109 ALA A O 1
ATOM 821 N N . ALA A 1 110 ? -5.100 7.570 5.604 1.00 97.56 110 ALA A N 1
ATOM 822 C CA . ALA A 1 110 ? -5.189 8.613 6.626 1.00 97.56 110 ALA A CA 1
ATOM 823 C C . ALA A 1 110 ? -6.608 8.734 7.211 1.00 97.56 110 ALA A C 1
ATOM 825 O O . ALA A 1 110 ? -6.765 8.840 8.427 1.00 97.56 110 ALA A O 1
ATOM 826 N N . MET A 1 111 ? -7.642 8.650 6.368 1.00 97.44 111 MET A N 1
ATOM 827 C CA . MET A 1 111 ? -9.039 8.638 6.813 1.00 97.44 111 MET A CA 1
ATOM 828 C C . MET A 1 111 ? -9.358 7.403 7.667 1.00 97.44 111 MET A C 1
ATOM 830 O O . MET A 1 111 ? -9.985 7.533 8.714 1.00 97.44 111 MET A O 1
ATOM 834 N N . VAL A 1 112 ? -8.899 6.216 7.260 1.00 96.69 112 VAL A N 1
ATOM 835 C CA . VAL A 1 112 ? -9.087 4.959 8.005 1.00 96.69 112 VAL A CA 1
ATOM 836 C C . VAL A 1 112 ? -8.386 5.006 9.363 1.00 96.69 112 VAL A C 1
ATOM 838 O O . VAL A 1 112 ? -8.961 4.580 10.361 1.00 96.69 112 VAL A O 1
ATOM 841 N N . VAL A 1 113 ? -7.176 5.566 9.426 1.00 97.50 113 VAL A N 1
ATOM 842 C CA . VAL A 1 113 ? -6.464 5.790 10.692 1.00 97.50 113 VAL A CA 1
ATOM 843 C C . VAL A 1 113 ? -7.242 6.771 11.572 1.00 97.50 113 VAL A C 1
ATOM 845 O O . VAL A 1 113 ? -7.465 6.476 12.742 1.00 97.50 113 VAL A O 1
ATOM 848 N N . GLY A 1 114 ? -7.721 7.892 11.026 1.00 96.88 114 GLY A N 1
ATOM 849 C CA . GLY A 1 114 ? -8.546 8.847 11.777 1.00 96.88 114 GLY A CA 1
ATOM 850 C C . GLY A 1 114 ? -9.855 8.240 12.297 1.00 96.88 114 GLY A C 1
ATOM 851 O O . GLY A 1 114 ? -10.263 8.502 13.426 1.00 96.88 114 GLY A O 1
ATOM 852 N N . LEU A 1 115 ? -10.495 7.376 11.508 1.00 95.38 115 LEU A N 1
ATOM 853 C CA . LEU A 1 115 ? -11.688 6.648 11.936 1.00 95.38 115 LEU A CA 1
ATOM 854 C C . LEU A 1 115 ? -11.358 5.614 13.023 1.00 95.38 115 LEU A C 1
ATOM 856 O O . LEU A 1 115 ? -12.106 5.464 13.986 1.00 95.38 115 LEU A O 1
ATOM 860 N N . GLY A 1 116 ? -10.223 4.925 12.895 1.00 95.44 116 GLY A N 1
ATOM 861 C CA . GLY A 1 116 ? -9.748 3.953 13.875 1.00 95.44 116 GLY A CA 1
ATOM 862 C C . GLY A 1 116 ? -9.402 4.573 15.227 1.00 95.44 116 GLY A C 1
ATOM 863 O O . GLY A 1 116 ? -9.714 3.996 16.271 1.00 95.44 116 GLY A O 1
ATOM 864 N N . THR A 1 117 ? -8.805 5.767 15.232 1.00 95.94 117 THR A N 1
ATOM 865 C CA . THR A 1 117 ? -8.557 6.504 16.478 1.00 95.94 117 THR A CA 1
ATOM 866 C C . THR A 1 117 ? -9.859 7.000 17.094 1.00 95.94 117 THR A C 1
ATOM 868 O O . THR A 1 117 ? -10.036 6.856 18.300 1.00 95.94 117 THR A O 1
ATOM 871 N N . PHE A 1 118 ? -10.790 7.513 16.283 1.00 95.25 118 PHE A N 1
ATOM 872 C CA . PHE A 1 118 ? -12.096 7.984 16.752 1.00 95.25 118 PHE A CA 1
ATOM 873 C C . PHE A 1 118 ? -12.940 6.870 17.394 1.00 95.25 118 PHE A C 1
ATOM 875 O O . PHE A 1 118 ? -13.554 7.088 18.434 1.00 95.25 118 PHE A O 1
ATOM 882 N N . LEU A 1 119 ? -12.937 5.666 16.814 1.00 93.81 119 LEU A N 1
ATOM 883 C CA . LEU A 1 119 ? -13.707 4.518 17.315 1.00 93.81 119 LEU A CA 1
ATOM 884 C C . LEU A 1 119 ? -13.003 3.724 18.429 1.00 93.81 119 LEU A C 1
ATOM 886 O O . LEU A 1 119 ? -13.570 2.754 18.932 1.00 93.81 119 LEU A O 1
ATOM 890 N N . GLY A 1 120 ? -11.780 4.103 18.811 1.00 94.00 120 GLY A N 1
ATOM 891 C CA . GLY A 1 120 ? -11.039 3.441 19.885 1.00 94.00 120 GLY A CA 1
ATOM 892 C C . GLY A 1 120 ? -10.683 1.985 19.568 1.00 94.00 120 GLY A C 1
ATOM 893 O O . GLY A 1 120 ? -10.987 1.087 20.357 1.00 94.00 120 GLY A O 1
ATOM 894 N N . LEU A 1 121 ? -10.057 1.743 18.409 1.00 94.69 121 LEU A N 1
ATOM 895 C CA . LEU A 1 121 ? -9.622 0.398 18.020 1.00 94.69 121 LEU A CA 1
ATOM 896 C C . LEU A 1 121 ? -8.625 -0.209 19.020 1.00 94.69 121 LEU A C 1
ATOM 898 O O . LEU A 1 121 ? -7.706 0.452 19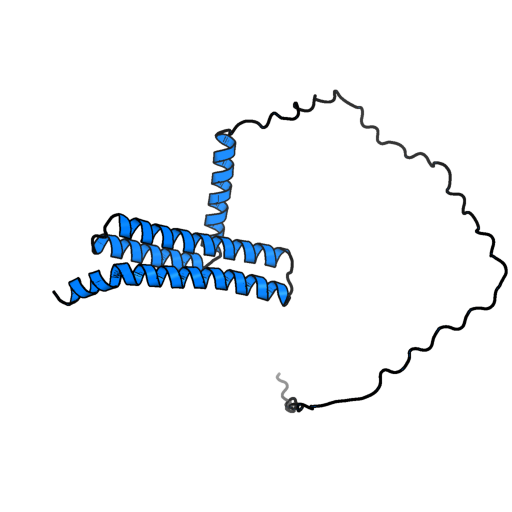.511 1.00 94.69 121 LEU A O 1
ATOM 902 N N . ALA A 1 122 ? -8.783 -1.506 19.269 1.00 95.75 122 ALA A N 1
ATOM 903 C CA . ALA A 1 122 ? -7.873 -2.324 20.051 1.00 95.75 122 ALA A CA 1
ATOM 904 C C . ALA A 1 122 ? -6.551 -2.566 19.305 1.00 95.75 122 ALA A C 1
ATOM 906 O O . ALA A 1 122 ? -6.463 -2.475 18.080 1.00 95.75 122 ALA A O 1
ATOM 907 N N . THR A 1 123 ? -5.505 -2.952 20.038 1.00 96.50 123 THR A N 1
ATOM 908 C CA . THR A 1 123 ? -4.163 -3.174 19.474 1.00 96.50 123 THR A CA 1
ATOM 909 C C . THR A 1 123 ? -4.152 -4.191 18.327 1.00 96.50 123 THR A C 1
ATOM 911 O O . THR A 1 123 ? -3.469 -3.976 17.330 1.00 96.50 123 THR A O 1
ATOM 914 N N . ALA A 1 124 ? -4.929 -5.274 18.424 1.00 95.88 124 ALA A N 1
ATOM 915 C CA . ALA A 1 124 ? -5.010 -6.283 17.365 1.00 95.88 124 ALA A CA 1
ATOM 916 C C . ALA A 1 124 ? -5.659 -5.739 16.077 1.00 95.88 124 ALA A C 1
ATOM 918 O O . ALA A 1 124 ? -5.185 -6.024 14.978 1.00 95.88 124 ALA A O 1
ATOM 919 N N . GLU A 1 125 ? -6.700 -4.912 16.212 1.00 96.38 125 GLU A N 1
ATOM 920 C CA . GLU A 1 125 ? -7.367 -4.243 15.088 1.00 96.38 125 GLU A CA 1
ATOM 921 C C . GLU A 1 125 ? -6.395 -3.261 14.410 1.00 96.38 125 GLU A C 1
ATOM 923 O O . GLU A 1 125 ? -6.274 -3.250 13.185 1.00 96.38 125 GLU A O 1
ATOM 928 N N . TRP A 1 126 ? -5.612 -2.514 15.199 1.00 97.75 126 TRP A N 1
ATOM 929 C CA . TRP A 1 126 ? -4.559 -1.635 14.682 1.00 97.75 126 TRP A CA 1
ATOM 930 C C . TRP A 1 126 ? -3.493 -2.372 13.883 1.00 97.75 126 TRP A C 1
ATOM 932 O O . TRP A 1 126 ? -3.121 -1.912 12.804 1.00 97.75 126 TRP A O 1
ATOM 942 N N . ILE A 1 127 ? -3.014 -3.513 14.380 1.00 98.12 127 ILE A N 1
ATOM 943 C CA . ILE A 1 127 ? -2.024 -4.328 13.665 1.00 98.12 127 ILE A CA 1
ATOM 944 C C . ILE A 1 127 ? -2.571 -4.736 12.292 1.00 98.12 127 ILE A C 1
ATOM 946 O O . ILE A 1 127 ? -1.871 -4.586 11.290 1.00 98.12 127 ILE A O 1
ATOM 950 N N . ALA A 1 128 ? -3.827 -5.190 12.228 1.00 97.62 128 ALA A N 1
ATOM 951 C CA . ALA A 1 128 ? -4.462 -5.576 10.971 1.00 97.62 128 ALA A CA 1
ATOM 952 C C . ALA A 1 128 ? -4.600 -4.390 9.998 1.00 97.62 128 ALA A C 1
ATOM 954 O O . ALA A 1 128 ? -4.240 -4.517 8.826 1.00 97.62 128 ALA A O 1
ATOM 955 N N . ILE A 1 129 ? -5.058 -3.228 10.478 1.00 97.81 129 ILE A N 1
ATOM 956 C CA . ILE A 1 129 ? -5.209 -2.016 9.657 1.00 97.81 129 ILE A CA 1
ATOM 957 C C . ILE A 1 129 ? -3.859 -1.522 9.128 1.00 97.81 129 ILE A C 1
ATOM 959 O O . ILE A 1 129 ? -3.723 -1.264 7.930 1.00 97.81 129 ILE A O 1
ATOM 963 N N . LEU A 1 130 ? -2.842 -1.433 9.988 1.00 97.94 130 LEU A N 1
ATOM 964 C CA . LEU A 1 130 ? -1.504 -0.989 9.592 1.00 97.94 130 LEU A CA 1
ATOM 965 C C . LEU A 1 130 ? -0.863 -1.952 8.589 1.00 97.94 130 LEU A C 1
ATOM 967 O O . LEU A 1 130 ? -0.225 -1.502 7.634 1.00 97.94 130 LEU A O 1
ATOM 971 N N . LEU A 1 131 ? -1.065 -3.261 8.761 1.00 98.25 131 LEU A N 1
ATOM 972 C CA . LEU A 1 131 ? -0.600 -4.262 7.806 1.00 98.25 131 LEU A CA 1
ATOM 973 C C . LEU A 1 131 ? -1.279 -4.084 6.443 1.00 98.25 131 LEU A C 1
ATOM 975 O O . LEU A 1 131 ? -0.590 -4.059 5.426 1.00 98.25 131 LEU A O 1
ATOM 979 N N . CYS A 1 132 ? -2.601 -3.898 6.417 1.00 98.25 132 CYS A N 1
ATOM 980 C CA . CYS A 1 132 ? -3.344 -3.678 5.176 1.00 98.25 132 CYS A CA 1
ATOM 981 C C . CYS A 1 132 ? -2.864 -2.426 4.432 1.00 98.25 132 CYS A C 1
ATOM 983 O O . CYS A 1 132 ? -2.558 -2.499 3.242 1.00 98.25 132 CYS A O 1
ATOM 985 N N . ILE A 1 133 ? -2.733 -1.299 5.141 1.00 98.00 133 ILE A N 1
ATOM 986 C CA . ILE A 1 133 ? -2.224 -0.042 4.574 1.00 98.00 133 ILE A CA 1
ATOM 987 C C . ILE A 1 133 ? -0.822 -0.254 3.998 1.00 98.00 133 ILE A C 1
ATOM 989 O O . ILE A 1 133 ? -0.559 0.117 2.855 1.00 98.00 133 ILE A O 1
ATOM 993 N N . THR A 1 134 ? 0.066 -0.892 4.763 1.00 97.94 134 THR A N 1
ATOM 994 C CA . THR A 1 134 ? 1.451 -1.138 4.341 1.00 97.94 134 THR A CA 1
ATOM 995 C C . THR A 1 134 ? 1.506 -1.998 3.082 1.00 97.94 134 THR A C 1
ATOM 997 O O . THR A 1 134 ? 2.232 -1.663 2.149 1.00 97.94 134 THR A O 1
ATOM 1000 N N . VAL A 1 135 ? 0.719 -3.077 3.023 1.00 98.00 135 VAL A N 1
ATOM 1001 C CA . VAL A 1 135 ? 0.673 -3.976 1.861 1.00 98.00 135 VAL A CA 1
ATOM 1002 C C . VAL A 1 135 ? 0.133 -3.261 0.625 1.00 98.00 135 VAL A C 1
ATOM 1004 O O . VAL A 1 135 ? 0.744 -3.368 -0.433 1.00 98.00 135 VAL A O 1
ATOM 1007 N N . VAL A 1 136 ? -0.962 -2.501 0.735 1.00 97.94 136 VAL A N 1
ATOM 1008 C CA . VAL A 1 136 ? -1.542 -1.775 -0.411 1.00 97.94 136 VAL A CA 1
ATOM 1009 C C . VAL A 1 136 ? -0.566 -0.732 -0.958 1.00 97.94 136 VAL A C 1
ATOM 1011 O O . VAL A 1 136 ? -0.347 -0.672 -2.167 1.00 97.94 136 VAL A O 1
ATOM 1014 N N . ILE A 1 137 ? 0.078 0.044 -0.083 1.00 96.75 137 ILE A N 1
ATOM 1015 C CA . ILE A 1 137 ? 1.088 1.027 -0.497 1.00 96.75 137 ILE A CA 1
ATOM 1016 C C . ILE A 1 137 ? 2.300 0.339 -1.136 1.00 96.75 137 ILE A C 1
ATOM 1018 O O . ILE A 1 137 ? 2.786 0.794 -2.171 1.00 96.75 137 ILE A O 1
ATOM 1022 N N . ALA A 1 138 ? 2.770 -0.776 -0.571 1.00 96.75 138 ALA A N 1
ATOM 1023 C CA . ALA A 1 138 ? 3.870 -1.542 -1.150 1.00 96.75 138 ALA A CA 1
ATOM 1024 C C . ALA A 1 138 ? 3.515 -2.093 -2.540 1.00 96.75 138 ALA A C 1
ATOM 1026 O O . ALA A 1 138 ? 4.328 -1.989 -3.457 1.00 96.75 138 ALA A O 1
ATOM 1027 N N . LEU A 1 139 ? 2.303 -2.630 -2.714 1.00 97.25 139 LEU A N 1
ATOM 1028 C CA . LEU A 1 139 ? 1.818 -3.112 -4.007 1.00 97.25 139 LEU A CA 1
ATOM 1029 C C . LEU A 1 139 ? 1.756 -1.987 -5.040 1.00 97.25 139 LEU A C 1
ATOM 1031 O O . LEU A 1 139 ? 2.149 -2.218 -6.179 1.00 97.25 139 LEU A O 1
ATOM 1035 N N . GLU A 1 140 ? 1.351 -0.774 -4.659 1.00 96.44 140 GLU A N 1
ATOM 1036 C CA . GLU A 1 140 ? 1.358 0.350 -5.601 1.00 96.44 140 GLU A CA 1
ATOM 1037 C C . GLU A 1 140 ? 2.763 0.808 -6.001 1.00 96.44 140 GLU A C 1
ATOM 1039 O O . GLU A 1 140 ? 3.022 1.130 -7.164 1.00 96.44 140 GLU A O 1
ATOM 1044 N N . LEU A 1 141 ? 3.716 0.788 -5.066 1.00 95.75 141 LEU A N 1
ATOM 1045 C CA . LEU A 1 141 ? 5.119 1.053 -5.395 1.00 95.75 141 LEU A CA 1
ATOM 1046 C C . LEU A 1 141 ? 5.680 -0.016 -6.345 1.00 95.75 141 LEU A C 1
ATOM 1048 O O . LEU A 1 141 ? 6.410 0.316 -7.280 1.00 95.75 141 LEU A O 1
ATOM 1052 N N . VAL A 1 142 ? 5.314 -1.286 -6.143 1.00 96.06 142 VAL A N 1
ATOM 1053 C CA . VAL A 1 142 ? 5.684 -2.380 -7.052 1.00 96.06 142 VAL A CA 1
ATOM 1054 C C . VAL A 1 142 ? 5.024 -2.202 -8.420 1.00 96.06 142 VAL A C 1
ATOM 1056 O O . VAL A 1 142 ? 5.718 -2.337 -9.424 1.00 96.06 142 VAL A O 1
ATOM 1059 N N . ASN A 1 143 ? 3.738 -1.846 -8.484 1.00 96.44 143 ASN A N 1
ATOM 1060 C CA . ASN A 1 143 ? 3.048 -1.557 -9.743 1.00 96.44 143 ASN A CA 1
ATOM 1061 C C . ASN A 1 143 ? 3.766 -0.445 -10.525 1.00 96.44 143 ASN A C 1
ATOM 1063 O O . ASN A 1 143 ? 4.128 -0.632 -11.685 1.00 96.44 143 ASN A O 1
ATOM 1067 N N . THR A 1 144 ? 4.107 0.649 -9.844 1.00 94.81 144 THR A N 1
ATOM 1068 C CA . THR A 1 144 ? 4.877 1.766 -10.414 1.00 94.81 144 THR A CA 1
ATOM 1069 C C . THR A 1 144 ? 6.241 1.319 -10.952 1.00 94.81 144 THR A C 1
ATOM 1071 O O . THR A 1 144 ? 6.665 1.737 -12.030 1.00 94.81 144 THR A O 1
ATOM 1074 N N . ALA A 1 145 ? 6.948 0.462 -10.211 1.00 94.56 145 ALA A N 1
ATOM 1075 C CA . ALA A 1 145 ? 8.238 -0.068 -10.641 1.00 94.56 145 ALA A CA 1
ATOM 1076 C C . ALA A 1 145 ? 8.099 -0.970 -11.879 1.00 94.56 145 ALA A C 1
ATOM 1078 O O . ALA A 1 145 ? 8.906 -0.866 -12.804 1.00 94.56 145 ALA A O 1
ATOM 1079 N N . VAL A 1 146 ? 7.067 -1.819 -11.924 1.00 95.12 146 VAL A N 1
ATOM 1080 C CA . VAL A 1 146 ? 6.772 -2.669 -13.086 1.00 95.12 146 VAL A CA 1
ATOM 1081 C C . VAL A 1 146 ? 6.429 -1.816 -14.304 1.00 95.12 146 VAL A C 1
ATOM 1083 O O . VAL A 1 146 ? 6.980 -2.063 -15.376 1.00 95.12 146 VAL A O 1
ATOM 1086 N N . GLU A 1 147 ? 5.590 -0.789 -14.153 1.00 93.38 147 GLU A N 1
ATOM 1087 C CA . GLU A 1 147 ? 5.284 0.166 -15.223 1.00 93.38 147 GLU A CA 1
ATOM 1088 C C . GLU A 1 147 ? 6.560 0.800 -15.786 1.00 93.38 147 GLU A C 1
ATOM 1090 O O . GLU A 1 147 ? 6.788 0.731 -16.996 1.00 93.38 147 GLU A O 1
ATOM 1095 N N . ALA A 1 148 ? 7.438 1.310 -14.915 1.00 93.38 148 ALA A N 1
ATOM 1096 C CA . ALA A 1 148 ? 8.705 1.916 -15.318 1.00 93.38 148 ALA A CA 1
ATOM 1097 C C . ALA A 1 148 ? 9.640 0.924 -16.035 1.00 93.38 148 ALA A C 1
ATOM 1099 O O . ALA A 1 148 ? 10.275 1.275 -17.032 1.00 93.38 148 ALA A O 1
ATOM 1100 N N . CYS A 1 149 ? 9.720 -0.325 -15.566 1.00 94.56 149 CYS A N 1
ATOM 1101 C CA . CYS A 1 149 ? 10.497 -1.372 -16.231 1.00 94.56 149 CYS A CA 1
ATOM 1102 C C . CYS A 1 149 ? 9.936 -1.713 -17.616 1.00 94.56 149 CYS A C 1
ATOM 1104 O O . CYS A 1 149 ? 10.704 -1.879 -18.563 1.00 94.56 149 CYS A O 1
ATOM 1106 N N . VAL A 1 150 ? 8.613 -1.809 -17.754 1.00 94.19 150 VAL A N 1
ATOM 1107 C CA . VAL A 1 150 ? 7.970 -2.095 -19.043 1.00 94.19 150 VAL A CA 1
ATOM 1108 C C . VAL A 1 150 ? 8.178 -0.934 -20.022 1.00 94.19 150 VAL A C 1
ATOM 1110 O O . VAL A 1 150 ? 8.523 -1.180 -21.179 1.00 94.19 150 VAL A O 1
ATOM 1113 N N . ASP A 1 151 ? 8.055 0.310 -19.552 1.00 91.81 151 ASP A N 1
ATOM 1114 C CA . ASP A 1 151 ? 8.260 1.523 -20.360 1.00 91.81 151 ASP A CA 1
ATOM 1115 C C . ASP A 1 151 ? 9.718 1.723 -20.790 1.00 91.81 151 ASP A C 1
ATOM 1117 O O . ASP A 1 151 ? 9.991 2.316 -21.838 1.00 91.81 151 ASP A O 1
ATOM 1121 N N . LEU A 1 152 ? 10.669 1.193 -20.016 1.00 93.56 152 LEU A N 1
ATOM 1122 C CA . LEU A 1 152 ? 12.076 1.145 -20.406 1.00 93.56 152 LEU A CA 1
ATOM 1123 C C . LEU A 1 152 ? 12.315 0.170 -21.568 1.00 93.56 152 LEU A C 1
ATOM 1125 O O . LEU A 1 152 ? 13.124 0.459 -22.449 1.00 93.56 152 LEU A O 1
ATOM 1129 N N . VAL A 1 153 ? 11.644 -0.986 -21.562 1.00 92.19 153 VAL A N 1
ATOM 1130 C CA . VAL A 1 153 ? 11.870 -2.058 -22.546 1.00 92.19 153 VAL A CA 1
ATOM 1131 C C . VAL A 1 153 ? 11.210 -1.749 -23.889 1.00 92.19 153 VAL A C 1
ATOM 1133 O O . VAL A 1 153 ? 11.799 -2.034 -24.932 1.00 92.19 153 VAL A O 1
ATOM 1136 N N . THR A 1 154 ? 10.005 -1.175 -23.896 1.00 86.06 154 THR A N 1
ATOM 1137 C CA . THR A 1 154 ? 9.298 -0.841 -25.139 1.00 86.06 154 THR A CA 1
ATOM 1138 C C . THR A 1 154 ? 8.545 0.474 -25.032 1.00 86.06 154 THR A C 1
ATOM 1140 O O . THR A 1 154 ? 7.801 0.709 -24.087 1.00 86.06 154 THR A O 1
ATOM 1143 N N . ARG A 1 155 ? 8.694 1.318 -26.059 1.00 78.94 155 ARG A N 1
ATOM 1144 C CA . ARG A 1 155 ? 7.886 2.536 -26.223 1.00 78.94 155 ARG A CA 1
ATOM 1145 C C . ARG A 1 155 ? 6.618 2.289 -27.036 1.00 78.94 155 ARG A C 1
ATOM 1147 O O . ARG A 1 155 ? 5.679 3.074 -26.952 1.00 78.94 155 ARG A O 1
ATOM 1154 N N . GLU A 1 156 ? 6.586 1.208 -27.813 1.00 83.06 156 GLU A N 1
ATOM 1155 C CA . GLU A 1 156 ? 5.409 0.800 -28.574 1.00 83.06 156 GLU A CA 1
ATOM 1156 C C . GLU A 1 156 ? 4.553 -0.171 -27.763 1.00 83.06 156 GLU A C 1
ATOM 1158 O O . GLU A 1 156 ? 5.051 -0.987 -26.977 1.00 83.06 156 GLU A O 1
ATOM 1163 N N . THR A 1 157 ? 3.238 -0.075 -27.945 1.00 78.62 157 THR A N 1
ATOM 1164 C CA . THR A 1 157 ? 2.261 -0.887 -27.221 1.00 78.62 157 THR A CA 1
ATOM 1165 C C . THR A 1 157 ? 2.302 -2.331 -27.720 1.00 78.62 157 THR A C 1
ATOM 1167 O O . THR A 1 157 ? 1.649 -2.699 -28.693 1.00 78.62 157 THR A O 1
ATOM 1170 N N . HIS A 1 158 ? 3.061 -3.179 -27.023 1.00 90.19 158 HIS A N 1
ATOM 1171 C CA . HIS A 1 158 ? 3.069 -4.621 -27.254 1.00 90.19 158 HIS A CA 1
ATOM 1172 C C . HIS A 1 158 ? 2.015 -5.346 -26.402 1.00 90.19 158 HI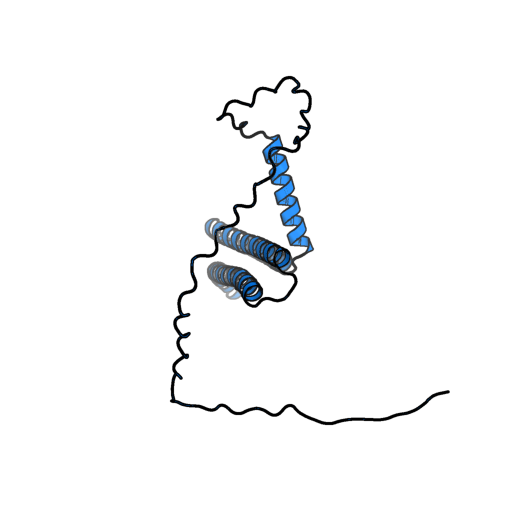S A C 1
ATOM 1174 O O . HIS A 1 158 ? 1.806 -4.989 -25.239 1.00 90.19 158 HIS A O 1
ATOM 1180 N N . PRO A 1 159 ? 1.389 -6.420 -26.922 1.00 92.25 159 PRO A N 1
ATOM 1181 C CA . PRO A 1 159 ? 0.365 -7.168 -26.188 1.00 92.25 159 PRO A CA 1
ATOM 1182 C C . PRO A 1 159 ? 0.891 -7.770 -24.872 1.00 92.25 159 PRO A C 1
ATOM 1184 O O . PRO A 1 159 ? 0.179 -7.791 -23.870 1.00 92.25 159 PRO A O 1
ATOM 1187 N N . ILE A 1 160 ? 2.159 -8.194 -24.840 1.00 93.12 160 ILE A N 1
ATOM 1188 C CA . ILE A 1 160 ? 2.806 -8.729 -23.630 1.00 93.12 160 ILE A CA 1
ATOM 1189 C C . ILE A 1 160 ? 3.055 -7.615 -22.604 1.00 93.12 160 ILE A C 1
ATOM 1191 O O . ILE A 1 160 ? 2.770 -7.797 -21.425 1.00 93.12 160 ILE A O 1
ATOM 1195 N N . ALA A 1 161 ? 3.524 -6.445 -23.053 1.00 93.00 161 ALA A N 1
ATOM 1196 C CA . ALA A 1 161 ? 3.741 -5.279 -22.195 1.00 93.00 161 ALA A CA 1
ATOM 1197 C C . ALA A 1 161 ? 2.434 -4.819 -21.536 1.00 93.00 161 ALA A C 1
ATOM 1199 O O . ALA A 1 161 ? 2.400 -4.562 -20.335 1.00 93.00 161 ALA A O 1
ATOM 1200 N N . ARG A 1 162 ? 1.340 -4.796 -22.306 1.00 93.56 162 ARG A N 1
ATOM 1201 C CA . ARG A 1 162 ? 0.001 -4.530 -21.776 1.00 93.56 162 ARG A CA 1
ATOM 1202 C C . ARG A 1 162 ? -0.398 -5.554 -20.715 1.00 93.56 162 ARG A C 1
ATOM 1204 O O . ARG A 1 162 ? -0.793 -5.165 -19.627 1.00 93.56 162 ARG A O 1
ATOM 1211 N N . THR A 1 163 ? -0.225 -6.841 -21.006 1.00 95.44 163 THR A N 1
ATOM 1212 C CA . THR A 1 163 ? -0.562 -7.916 -20.058 1.00 95.44 163 THR A CA 1
ATOM 1213 C C . THR A 1 163 ? 0.218 -7.779 -18.748 1.00 95.44 163 THR A C 1
ATOM 1215 O O . THR A 1 163 ? -0.358 -7.931 -17.678 1.00 95.44 163 THR A O 1
ATOM 1218 N N . ALA A 1 164 ? 1.512 -7.449 -18.809 1.00 95.19 164 ALA A N 1
ATOM 1219 C CA . ALA A 1 164 ? 2.331 -7.248 -17.615 1.00 95.19 164 ALA A CA 1
ATOM 1220 C C . ALA A 1 164 ? 1.808 -6.098 -16.735 1.00 95.19 164 ALA A C 1
ATOM 1222 O O . ALA A 1 164 ? 1.687 -6.268 -15.522 1.00 95.19 164 ALA A O 1
ATOM 1223 N N . LYS A 1 165 ? 1.451 -4.961 -17.346 1.00 94.69 165 LYS A N 1
ATOM 1224 C CA . LYS A 1 165 ? 0.858 -3.818 -16.634 1.00 94.69 165 LYS A CA 1
ATOM 1225 C C . LYS A 1 165 ? -0.516 -4.155 -16.054 1.00 94.69 165 LYS A C 1
ATOM 1227 O O . LYS A 1 165 ? -0.767 -3.877 -14.887 1.00 94.69 165 LYS A O 1
ATOM 1232 N N . ASP A 1 166 ? -1.370 -4.820 -16.832 1.00 96.50 166 ASP A N 1
ATOM 1233 C CA . ASP A 1 166 ? -2.713 -5.215 -16.394 1.00 96.50 166 ASP A CA 1
ATOM 1234 C C . ASP A 1 166 ? -2.650 -6.179 -15.191 1.00 96.50 166 ASP A C 1
ATOM 1236 O O . ASP A 1 166 ? -3.426 -6.052 -14.245 1.00 96.50 166 ASP A O 1
ATOM 1240 N N . VAL A 1 167 ? -1.693 -7.116 -15.180 1.00 97.69 167 VAL A N 1
ATOM 1241 C CA . VAL A 1 167 ? -1.477 -8.037 -14.049 1.00 97.69 167 VAL A CA 1
ATOM 1242 C C . VAL A 1 167 ? -0.947 -7.305 -12.813 1.00 97.69 167 VAL A C 1
ATOM 1244 O O . VAL A 1 167 ? -1.397 -7.596 -11.704 1.00 97.69 167 VAL A O 1
ATOM 1247 N N . ALA A 1 168 ? -0.029 -6.349 -12.980 1.00 96.75 168 ALA A N 1
ATOM 1248 C CA . ALA A 1 168 ? 0.485 -5.545 -11.871 1.00 96.75 168 ALA A CA 1
ATOM 1249 C C . ALA A 1 168 ? -0.628 -4.704 -11.217 1.00 96.75 168 ALA A C 1
ATOM 1251 O O . ALA A 1 168 ? -0.809 -4.765 -9.998 1.00 96.75 168 ALA A O 1
ATOM 1252 N N . ALA A 1 169 ? -1.456 -4.037 -12.026 1.00 96.38 169 ALA A N 1
ATOM 1253 C CA . ALA A 1 169 ? -2.642 -3.326 -11.550 1.00 96.38 169 ALA A CA 1
ATOM 1254 C C . ALA A 1 169 ? -3.659 -4.279 -10.889 1.00 96.38 169 ALA A C 1
ATOM 1256 O O . ALA A 1 169 ? -4.242 -3.964 -9.849 1.00 96.38 169 ALA A O 1
ATOM 1257 N N . GLY A 1 170 ? -3.836 -5.481 -11.445 1.00 97.88 170 GLY A N 1
ATOM 1258 C CA . GLY A 1 170 ? -4.672 -6.529 -10.860 1.00 97.88 170 GLY A CA 1
ATOM 1259 C C . GLY A 1 170 ? -4.212 -6.961 -9.463 1.00 97.88 170 GLY A C 1
ATOM 1260 O O . GLY A 1 170 ? -5.046 -7.164 -8.581 1.00 97.88 170 GLY A O 1
ATOM 1261 N N . ALA A 1 171 ? -2.901 -7.045 -9.221 1.00 98.12 171 ALA A N 1
ATOM 1262 C CA . ALA A 1 171 ? -2.359 -7.373 -7.901 1.00 98.12 171 ALA A CA 1
ATOM 1263 C C . ALA A 1 171 ? -2.697 -6.296 -6.855 1.00 98.12 171 ALA A C 1
ATOM 1265 O O . ALA A 1 171 ? -3.120 -6.633 -5.746 1.00 98.12 171 ALA A O 1
ATOM 1266 N N . VAL A 1 172 ? -2.582 -5.012 -7.219 1.00 97.62 172 VAL A N 1
ATOM 1267 C CA . VAL A 1 172 ? -3.014 -3.898 -6.358 1.00 97.62 172 VAL A CA 1
ATOM 1268 C C . VAL A 1 172 ? -4.503 -4.019 -6.043 1.00 97.62 172 VAL A C 1
ATOM 1270 O O . VAL A 1 172 ? -4.887 -3.951 -4.875 1.00 97.62 172 VAL A O 1
ATOM 1273 N N . LEU A 1 173 ? -5.339 -4.264 -7.058 1.00 97.62 173 LEU A N 1
ATOM 1274 C CA . LEU A 1 173 ? -6.787 -4.398 -6.886 1.00 97.62 173 LEU A CA 1
ATOM 1275 C C . LEU A 1 173 ? -7.149 -5.504 -5.885 1.00 97.62 173 LEU A C 1
ATOM 1277 O O . LEU A 1 173 ? -7.978 -5.284 -5.003 1.00 97.62 173 LEU A O 1
ATOM 1281 N N . VAL A 1 174 ? -6.506 -6.670 -5.979 1.00 98.44 174 VAL A N 1
ATOM 1282 C CA . VAL A 1 174 ? -6.710 -7.772 -5.025 1.00 98.44 174 VAL A CA 1
ATOM 1283 C C . VAL A 1 174 ? -6.338 -7.343 -3.602 1.00 98.44 174 VAL A C 1
ATOM 1285 O O . VAL A 1 174 ? -7.101 -7.599 -2.668 1.00 98.44 174 VAL A O 1
ATOM 1288 N N . GLY A 1 175 ? -5.210 -6.647 -3.430 1.00 97.94 175 GLY A N 1
ATOM 1289 C CA . GLY A 1 175 ? -4.791 -6.111 -2.132 1.00 97.94 175 GLY A CA 1
ATOM 1290 C C . GLY A 1 175 ? -5.791 -5.109 -1.549 1.00 97.94 175 GLY A C 1
ATOM 1291 O O . GLY A 1 175 ? -6.130 -5.185 -0.367 1.00 97.94 175 GLY A O 1
ATOM 1292 N N . VAL A 1 176 ? -6.319 -4.210 -2.382 1.00 97.88 176 VAL A N 1
ATOM 1293 C CA . VAL A 1 176 ? -7.329 -3.216 -1.986 1.00 97.88 176 VAL A CA 1
ATOM 1294 C C . VAL A 1 176 ? -8.627 -3.892 -1.556 1.00 97.88 176 VAL A C 1
ATOM 1296 O O . VAL A 1 176 ? -9.153 -3.567 -0.493 1.00 97.88 176 VAL A O 1
ATOM 1299 N N . VAL A 1 177 ? -9.124 -4.864 -2.325 1.00 98.44 177 VAL A N 1
ATOM 1300 C CA . VAL A 1 177 ? -10.334 -5.618 -1.963 1.00 98.44 177 VAL A CA 1
ATOM 1301 C C . VAL A 1 177 ? -10.135 -6.348 -0.634 1.00 98.44 177 VAL A C 1
ATOM 1303 O O . VAL A 1 177 ? -10.983 -6.240 0.251 1.00 98.44 177 VAL A O 1
ATOM 1306 N N . GLY A 1 178 ? -8.999 -7.026 -0.448 1.00 98.31 178 GLY A N 1
ATOM 1307 C CA . GLY A 1 178 ? -8.669 -7.679 0.822 1.00 98.31 178 GLY A CA 1
ATOM 1308 C C . GLY A 1 178 ? -8.637 -6.699 2.000 1.00 98.31 178 GLY A C 1
ATOM 1309 O O . GLY A 1 178 ? -9.247 -6.958 3.038 1.00 98.31 178 GLY A O 1
ATOM 1310 N N . SER A 1 179 ? -8.002 -5.537 1.819 1.00 97.94 179 SER A N 1
ATOM 1311 C CA . SER A 1 179 ? -7.962 -4.471 2.828 1.00 97.94 179 SER A CA 1
ATOM 1312 C C . SER A 1 179 ? -9.355 -3.946 3.178 1.00 97.94 179 SER A C 1
ATOM 1314 O O . SER A 1 179 ? -9.621 -3.674 4.348 1.00 97.94 179 SER A O 1
ATOM 1316 N N . VAL A 1 180 ? -10.243 -3.787 2.193 1.00 97.94 180 VAL A N 1
ATOM 1317 C CA . VAL A 1 180 ? -11.623 -3.332 2.421 1.00 97.94 180 VAL A CA 1
ATOM 1318 C C . VAL A 1 180 ? -12.411 -4.373 3.207 1.00 97.94 180 VAL A C 1
ATOM 1320 O O . VAL A 1 180 ? -13.127 -4.003 4.132 1.00 97.94 180 VAL A O 1
ATOM 1323 N N . LEU A 1 181 ? -12.258 -5.662 2.898 1.00 98.31 181 LEU A N 1
ATOM 1324 C CA . LEU A 1 181 ? -12.930 -6.735 3.636 1.00 98.31 181 LEU A CA 1
ATOM 1325 C C . LEU A 1 181 ? -12.472 -6.791 5.098 1.00 98.31 181 LEU A C 1
ATOM 1327 O O . LEU A 1 181 ? -13.310 -6.841 5.997 1.00 98.31 181 LEU A O 1
ATOM 1331 N N . ILE A 1 182 ? -11.161 -6.718 5.348 1.00 97.88 182 ILE A N 1
ATOM 1332 C CA . ILE A 1 182 ? -10.608 -6.674 6.712 1.00 97.88 182 ILE A CA 1
ATOM 1333 C C . ILE A 1 182 ? -11.105 -5.424 7.448 1.00 97.88 182 ILE A C 1
ATOM 1335 O O . ILE A 1 182 ? -11.568 -5.514 8.585 1.00 97.88 182 ILE A O 1
ATOM 1339 N N . GLY A 1 183 ? -11.074 -4.265 6.785 1.00 96.81 183 GLY A N 1
ATOM 1340 C CA . GLY A 1 183 ? -11.619 -3.025 7.326 1.00 96.81 183 GLY A CA 1
ATOM 1341 C C . GLY A 1 183 ? -13.105 -3.144 7.664 1.00 96.81 183 GLY A C 1
ATOM 1342 O O . GLY A 1 183 ? -13.512 -2.739 8.745 1.00 96.81 183 GLY A O 1
ATOM 1343 N N . ALA A 1 184 ? -13.916 -3.753 6.799 1.00 96.69 184 ALA A N 1
ATOM 1344 C CA . ALA A 1 184 ? -15.340 -3.952 7.048 1.00 96.69 184 ALA A CA 1
ATOM 1345 C C . ALA A 1 184 ? -15.588 -4.832 8.281 1.00 96.69 184 ALA A C 1
ATOM 1347 O O . ALA A 1 184 ? -16.416 -4.479 9.117 1.00 96.69 184 ALA A O 1
ATOM 1348 N N . VAL A 1 185 ? -14.834 -5.924 8.443 1.00 97.12 185 VAL A N 1
ATOM 1349 C CA . VAL A 1 185 ? -14.928 -6.797 9.628 1.00 97.12 185 VAL A CA 1
ATOM 1350 C C . VAL A 1 185 ? -14.655 -6.025 10.924 1.00 97.12 185 VAL A C 1
ATOM 1352 O O . VAL A 1 185 ? -15.317 -6.273 11.928 1.00 97.12 185 VAL A O 1
ATOM 1355 N N . ILE A 1 186 ? -13.724 -5.069 10.898 1.00 96.19 186 ILE A N 1
ATOM 1356 C CA . ILE A 1 186 ? -13.355 -4.259 12.068 1.00 96.19 186 ILE A CA 1
ATOM 1357 C C . ILE A 1 186 ? -14.352 -3.110 12.298 1.00 96.19 186 ILE A C 1
ATOM 1359 O O . ILE A 1 186 ? -14.848 -2.914 13.406 1.00 96.19 186 ILE A O 1
ATOM 1363 N N . PHE A 1 187 ? -14.659 -2.335 11.257 1.00 94.88 187 PHE A N 1
ATOM 1364 C CA . PHE A 1 187 ? -15.399 -1.078 11.382 1.00 94.88 187 PHE A CA 1
ATOM 1365 C C . PHE A 1 187 ? -16.918 -1.249 11.398 1.00 94.88 187 PHE A C 1
ATOM 1367 O O . PHE A 1 187 ? -17.589 -0.492 12.098 1.00 94.88 187 PHE A O 1
ATOM 1374 N N . VAL A 1 188 ? -17.487 -2.218 10.670 1.00 94.69 188 VAL A N 1
ATOM 1375 C CA . VAL A 1 188 ? -18.953 -2.371 10.569 1.00 94.69 188 VAL A CA 1
ATOM 1376 C C . VAL A 1 188 ? -19.605 -2.631 11.933 1.00 94.69 188 VAL A C 1
ATOM 1378 O O . VAL A 1 188 ? -20.559 -1.921 12.252 1.00 94.69 188 VAL A O 1
ATOM 1381 N N . PRO A 1 189 ? -19.109 -3.556 12.783 1.00 93.12 189 PRO A N 1
ATOM 1382 C CA . PRO A 1 189 ? -19.712 -3.783 14.097 1.00 93.12 189 PRO A CA 1
ATOM 1383 C C . PRO A 1 189 ? -19.647 -2.543 14.997 1.00 93.12 189 PRO A C 1
ATOM 1385 O O . PRO A 1 189 ? -20.614 -2.229 15.688 1.00 93.12 189 PRO A O 1
ATOM 1388 N N . ARG A 1 190 ? -18.526 -1.810 14.960 1.00 90.56 190 ARG A N 1
ATOM 1389 C CA . ARG A 1 190 ? -18.311 -0.590 15.755 1.00 90.56 190 ARG A CA 1
ATOM 1390 C C . ARG A 1 190 ? -19.239 0.543 15.318 1.00 90.56 190 ARG A C 1
ATOM 1392 O O . ARG A 1 190 ? -19.849 1.194 16.158 1.00 90.56 190 ARG A O 1
ATOM 1399 N N . LEU A 1 191 ? -19.376 0.748 14.008 1.00 91.00 191 LEU A N 1
ATOM 1400 C CA . LEU A 1 191 ? -20.281 1.748 13.442 1.00 91.00 191 LEU A CA 1
ATOM 1401 C C . LEU A 1 191 ? -21.746 1.404 13.719 1.00 91.00 191 LEU A C 1
ATOM 1403 O O . LEU A 1 191 ? -22.520 2.291 14.058 1.00 91.00 191 LEU A O 1
ATOM 1407 N N . TYR A 1 192 ? -22.123 0.126 13.629 1.00 92.12 192 TYR A N 1
ATOM 1408 C CA . TYR A 1 192 ? -23.476 -0.313 13.965 1.00 92.12 192 TYR A CA 1
ATOM 1409 C C . TYR A 1 192 ? -23.809 -0.034 15.433 1.00 92.12 192 TYR A C 1
ATOM 1411 O O . TYR A 1 192 ? -24.866 0.518 15.723 1.00 92.12 192 TYR A O 1
ATOM 1419 N N . GLN A 1 193 ? -22.890 -0.342 16.354 1.00 89.31 193 GLN A N 1
ATOM 1420 C CA . GLN A 1 193 ? -23.072 -0.010 17.768 1.00 89.31 193 GLN A CA 1
ATOM 1421 C C . GLN A 1 193 ? -23.199 1.498 18.001 1.00 89.31 193 GLN A C 1
ATOM 1423 O O . GLN A 1 193 ? -24.016 1.891 18.818 1.00 89.31 193 GLN A O 1
ATOM 1428 N N . LEU A 1 194 ? -22.450 2.332 17.275 1.00 88.88 194 LEU A N 1
ATOM 1429 C CA . LEU A 1 194 ? -22.533 3.791 17.396 1.00 88.88 194 LEU A CA 1
ATOM 1430 C C . LEU A 1 194 ? -23.848 4.378 16.851 1.00 88.88 194 LEU A C 1
ATOM 1432 O O . LEU A 1 194 ? -24.286 5.411 17.334 1.00 88.88 194 LEU A O 1
ATOM 1436 N N . ILE A 1 195 ? -24.447 3.763 15.826 1.00 90.19 195 ILE A N 1
ATOM 1437 C CA . ILE A 1 195 ? -25.690 4.252 15.195 1.00 90.19 195 ILE A CA 1
ATOM 1438 C C . ILE A 1 195 ? -26.936 3.802 15.966 1.00 90.19 195 ILE A C 1
ATOM 1440 O O . ILE A 1 195 ? -27.947 4.498 15.966 1.00 90.19 195 ILE A O 1
ATOM 1444 N N . VAL A 1 196 ? -26.894 2.606 16.558 1.00 88.94 196 VAL A N 1
ATOM 1445 C CA . VAL A 1 196 ? -28.044 2.002 17.253 1.00 88.94 196 VAL A CA 1
ATOM 1446 C C . VAL A 1 196 ? -28.184 2.501 18.699 1.00 88.94 196 VAL A C 1
ATOM 1448 O O . VAL A 1 196 ? -29.216 2.257 19.323 1.00 88.94 196 VAL A O 1
ATOM 1451 N N . TRP A 1 197 ? -27.176 3.197 19.221 1.00 68.19 197 TRP A N 1
ATOM 1452 C CA . TRP A 1 197 ? -27.162 3.801 20.555 1.00 68.19 197 TRP A CA 1
ATOM 1453 C C . TRP A 1 197 ? -27.466 5.297 20.476 1.00 68.19 197 TRP A C 1
ATOM 1455 O O . TRP A 1 197 ? -28.317 5.759 21.268 1.00 68.19 197 TRP A O 1
#

Sequence (197 aa):
MRPTRTSGSCAPLRKTPLLSSASGVLRPVPRPKPMSGGPPRRAVVTEVPRSGAFRGNERPSGPVKPSPPRGVTPGPSWRRWSIAIGHARDGISHAWQTQPNLRIHSAVAAMVVGLGTFLGLATAEWIAILLCITVVIALELVNTAVEACVDLVTRETHPIARTAKDVAAGAVLVGVVGSVLIGAVIFVPRLYQLIVW

Secondary structure (DSSP, 8-state):
-------------PPPPP--------PPPPPPPPPPP---------PPPP--------------PPPPPTT-PPP--HHHHHHHHHHHHHHHHHHHHH-HHHHHHHHHHHHHHHHHHHTT--HHHHHHHHHHHHHHHHHHHHHHHHHHHHHHH-SS--HHHHHHHHHHHHHHHHHHHHHHHHHHHHHHHHHHHHHH-

Nearest PDB structures (foldseek):
  5d6i-assembly1_C  TM=9.339E-01  e=2.894E-05  Escherichia coli
  4ck0-assembly1_C  TM=9.462E-01  e=4.374E-05  Escherichia coli K-12
  5d56-assembly1_A  TM=8.971E-01  e=4.639E-05  Escherichia coli K-12
  4brb-assembly2_D  TM=9.345E-01  e=9.414E-05  Escherichia coli K-12
  4bpd-assembly2_D  TM=9.325E-01  e=1.698E-04  Escherichia coli K-12

Foldseek 3Di:
DDDDDDDDDDDDDDDDDDDDDDDDDDDDDDDDDPDDDDPDDPPPPPPDDPDPDPPDPPDPPDPDDDDPPPPDDPPDDPVVVVVVVVVVVVLVVVCVVPPPVLVVLVVVLVVLVVLCVVLVDDPVLVVLSVVLSVVLNVLSSVLVVLLVVLCVVDVDDDPVSVVSSVVSVVVSVVSVVVSVVSSCVRVVVSVVVVVVD

Solvent-accessible surface area (backbone atoms only — not comparable to full-atom values): 12721 Å² total; per-residue (Å²): 137,84,89,78,91,82,90,87,87,88,85,83,88,76,86,78,81,92,76,84,84,84,89,84,79,89,75,83,77,82,76,83,77,83,79,77,87,72,81,82,76,76,78,78,76,76,78,74,80,80,76,76,79,78,77,72,86,72,67,83,83,61,88,75,72,78,74,76,67,90,83,74,70,81,69,95,44,74,70,56,54,52,50,52,52,47,54,52,50,52,51,52,52,48,47,58,75,73,34,68,64,57,50,52,55,50,52,52,44,52,51,50,50,53,50,40,61,72,71,63,62,49,73,70,56,47,53,53,52,53,50,36,50,50,50,38,54,50,37,45,56,49,30,53,50,50,46,54,54,46,54,69,75,40,90,65,95,42,74,65,56,51,50,55,46,53,51,38,52,48,53,33,51,54,43,48,53,52,38,50,52,54,46,44,71,62,46,49,64,55,52,48,55,63,71,79,105

Mean predicted aligned error: 17.47 Å

pLDDT: mean 77.97, std 20.61, range [34.25, 98.44]

Radius of gyration: 34.67 Å; Cα contacts (8 Å, |Δi|>4): 54; chains: 1; bounding box: 81×72×80 Å